Protein AF-0000000066921107 (afdb_homodimer)

Radius of gyration: 20.27 Å; Cα contacts (8 Å, |Δi|>4): 187; chains: 2; bounding box: 36×60×76 Å

Sequence (240 aa):
MQASPISTSIPLSFSKSLNEIKAEQAINLDILRVKLVGVSMKDIVPMLVSRRVLKSHEMNEVYSKENSNEQIETLINILKTKNHWMGPFIDSLIRNGQFALVREIIDESNVNRSTSESPKMQASPISTSIPLSFSKSLNEIKAEQAINLDILRVKLVGVSMKDIVPMLVSRRVLKSHEMNEVYSKENSNEQIETLINILKTKNHWMGPFIDSLIRNGQFALVREIIDESNVNRSTSESPK

Secondary structure (DSSP, 8-state):
-----------------HHHHHHHHHHHHHHHHHHTTTS-GGGTHHHHHHTTSS-HHHHHHHHT-SSHHHHHHHHHHHHTT-SS-HHHHHHHHHHTT-HHHHHHHHHHHHHHHHTTS---/-----------------HHHHHHHHHHHHHHHHHHTTTS-GGGTHHHHHHTTSS-HHHHHHHHT-SSHHHHHHHHHHHHTT-SS-HHHHHHHHHHTT-HHHHHHHHHHHHHHHHHHS---

Structure (mmCIF, N/CA/C/O backbone):
data_AF-0000000066921107-model_v1
#
loop_
_entity.id
_entity.type
_entity.pdbx_description
1 polymer 'CARD domain-containing protein'
#
loop_
_atom_site.group_PDB
_atom_site.id
_atom_site.type_symbol
_atom_site.label_atom_id
_atom_site.label_alt_id
_atom_site.label_comp_id
_atom_site.label_asym_id
_atom_site.label_entity_id
_atom_site.label_seq_id
_atom_site.pdbx_PDB_ins_code
_atom_site.Cartn_x
_atom_site.Cartn_y
_atom_site.Cartn_z
_atom_site.occupancy
_atom_site.B_iso_or_equiv
_atom_site.auth_seq_id
_atom_site.auth_comp_id
_atom_site.auth_asym_id
_atom_site.auth_atom_id
_atom_site.pdbx_PDB_model_num
ATOM 1 N N . MET A 1 1 ? -10.68 -33.031 -37.375 1 30.31 1 MET A N 1
ATOM 2 C CA . MET A 1 1 ? -11.367 -31.938 -36.75 1 30.31 1 MET A CA 1
ATOM 3 C C . MET A 1 1 ? -10.367 -30.953 -36.125 1 30.31 1 MET A C 1
ATOM 5 O O . MET A 1 1 ? -9.508 -31.375 -35.344 1 30.31 1 MET A O 1
ATOM 9 N N . GLN A 1 2 ? -10.125 -29.844 -36.75 1 35.19 2 GLN A N 1
ATOM 10 C CA . GLN A 1 2 ? -9.062 -28.875 -36.469 1 35.19 2 GLN A CA 1
ATOM 11 C C . GLN A 1 2 ? -9.266 -28.203 -35.125 1 35.19 2 GLN A C 1
ATOM 13 O O . GLN A 1 2 ? -10.32 -27.625 -34.875 1 35.19 2 GLN A O 1
ATOM 18 N N . ALA A 1 3 ? -8.68 -28.75 -34.094 1 42.75 3 ALA A N 1
ATOM 19 C CA . ALA A 1 3 ? -8.797 -28.234 -32.719 1 42.75 3 ALA A CA 1
ATOM 20 C C . ALA A 1 3 ? -8.492 -26.734 -32.688 1 42.75 3 ALA A C 1
ATOM 22 O O . ALA A 1 3 ? -7.438 -26.297 -33.156 1 42.75 3 ALA A O 1
ATOM 23 N N . SER A 1 4 ? -9.523 -25.906 -32.844 1 41.69 4 SER A N 1
ATOM 24 C CA . SER A 1 4 ? -9.352 -24.453 -32.812 1 41.69 4 SER A CA 1
ATOM 25 C C . SER A 1 4 ? -8.594 -24 -31.578 1 41.69 4 SER A C 1
ATOM 27 O O . SER A 1 4 ? -8.852 -24.484 -30.469 1 41.69 4 SER A O 1
ATOM 29 N N . PRO A 1 5 ? -7.414 -23.453 -31.781 1 37.25 5 PRO A N 1
ATOM 30 C CA . PRO A 1 5 ? -6.582 -22.969 -30.672 1 37.25 5 PRO A CA 1
ATOM 31 C C . PRO A 1 5 ? -7.324 -22 -29.75 1 37.25 5 PRO A C 1
ATOM 33 O O . PRO A 1 5 ? -8.055 -21.125 -30.219 1 37.25 5 PRO A O 1
ATOM 36 N N . ILE A 1 6 ? -8.016 -22.484 -28.797 1 39.28 6 ILE A N 1
ATOM 37 C CA . ILE A 1 6 ? -8.625 -21.609 -27.797 1 39.28 6 ILE A CA 1
ATOM 38 C C . ILE A 1 6 ? -7.641 -20.5 -27.406 1 39.28 6 ILE A C 1
ATOM 40 O O . ILE A 1 6 ? -6.594 -20.781 -26.812 1 39.28 6 ILE A O 1
ATOM 44 N N . SER A 1 7 ? -7.375 -19.516 -28.234 1 35.59 7 SER A N 1
ATOM 45 C CA . SER A 1 7 ? -6.641 -18.281 -27.969 1 35.59 7 SER A CA 1
ATOM 46 C C . SER A 1 7 ? -7.121 -17.625 -26.672 1 35.59 7 SER A C 1
ATOM 48 O O . SER A 1 7 ? -8.227 -17.094 -26.609 1 35.59 7 SER A O 1
ATOM 50 N N . THR A 1 8 ? -7.172 -18.312 -25.609 1 38.19 8 THR A N 1
ATOM 51 C CA . THR A 1 8 ? -7.527 -17.594 -24.391 1 38.19 8 THR A CA 1
ATOM 52 C C . THR A 1 8 ? -6.73 -16.312 -24.266 1 38.19 8 THR A C 1
ATOM 54 O O . THR A 1 8 ? -5.516 -16.328 -24.062 1 38.19 8 THR A O 1
ATOM 57 N N . SER A 1 9 ? -6.887 -15.344 -25.156 1 33.66 9 SER A N 1
ATOM 58 C CA . SER A 1 9 ? -6.375 -13.984 -25.047 1 33.66 9 SER A CA 1
ATOM 59 C C . SER A 1 9 ? -6.52 -13.453 -23.625 1 33.66 9 SER A C 1
ATOM 61 O O . SER A 1 9 ? -7.633 -13.242 -23.141 1 33.66 9 SER A O 1
ATOM 63 N N . ILE A 1 10 ? -5.957 -14.102 -22.734 1 38.06 10 ILE A N 1
ATOM 64 C CA . ILE A 1 10 ? -5.883 -13.438 -21.438 1 38.06 10 ILE A CA 1
ATOM 65 C C . ILE A 1 10 ? -5.68 -11.938 -21.641 1 38.06 10 ILE A C 1
ATOM 67 O O . ILE A 1 10 ? -4.719 -11.516 -22.281 1 38.06 10 ILE A O 1
ATOM 71 N N . PRO A 1 11 ? -6.699 -11.133 -21.734 1 37.62 11 PRO A N 1
ATOM 72 C CA . PRO A 1 11 ? -6.402 -9.711 -21.953 1 37.62 11 PRO A CA 1
ATOM 73 C C . PRO A 1 11 ? -5.117 -9.266 -21.25 1 37.62 11 PRO A C 1
ATOM 75 O O . PRO A 1 11 ? -4.844 -9.688 -20.125 1 37.62 11 PRO A O 1
ATOM 78 N N . LEU A 1 12 ? -4.012 -9.25 -21.797 1 39.94 12 LEU A N 1
ATOM 79 C CA . LEU A 1 12 ? -2.797 -8.539 -21.422 1 39.94 12 LEU A CA 1
ATOM 80 C C . LEU A 1 12 ? -3.109 -7.426 -20.422 1 39.94 12 LEU A C 1
ATOM 82 O O . LEU A 1 12 ? -4.066 -6.668 -20.609 1 39.94 12 LEU A O 1
ATOM 86 N N . SER A 1 13 ? -3.045 -7.578 -19 1 47.56 13 SER A N 1
ATOM 87 C CA . SER A 1 13 ? -3.041 -6.527 -17.984 1 47.56 13 SER A CA 1
ATOM 88 C C . SER A 1 13 ? -2.621 -5.188 -18.578 1 47.56 13 SER A C 1
ATOM 90 O O . SER A 1 13 ? -1.476 -5.023 -19 1 47.56 13 SER A O 1
ATOM 92 N N . PHE A 1 14 ? -3.322 -4.617 -19.5 1 52.81 14 PHE A N 1
ATOM 93 C CA . PHE A 1 14 ? -3.082 -3.371 -20.203 1 52.81 14 PHE A CA 1
ATOM 94 C C . PHE A 1 14 ? -2.449 -2.332 -19.281 1 52.81 14 PHE A C 1
ATOM 96 O O . PHE A 1 14 ? -2.943 -2.09 -18.188 1 52.81 14 PHE A O 1
ATOM 103 N N . SER A 1 15 ? -1.038 -2.221 -19.359 1 64.62 15 SER A N 1
ATOM 104 C CA . SER A 1 15 ? -0.253 -1.124 -18.797 1 64.62 15 SER A CA 1
ATOM 105 C C . SER A 1 15 ? -0.965 0.212 -18.969 1 64.62 15 SER A C 1
ATOM 107 O O . SER A 1 15 ? -1.34 0.577 -20.094 1 64.62 15 SER A O 1
ATOM 109 N N . LYS A 1 16 ? -1.654 0.625 -18.031 1 73.69 16 LYS A N 1
ATOM 110 C CA . LYS A 1 16 ? -2.293 1.938 -18.062 1 73.69 16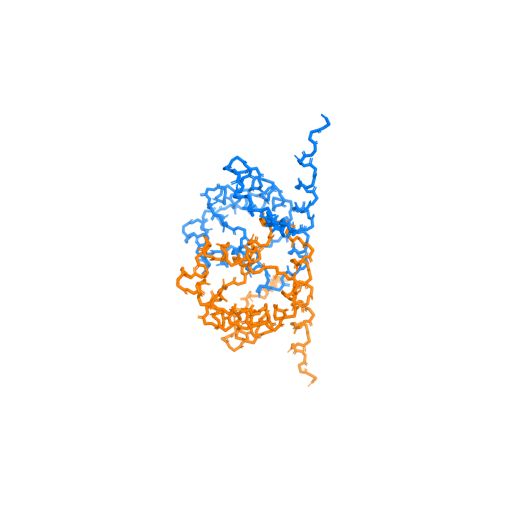 LYS A CA 1
ATOM 111 C C . LYS A 1 16 ? -1.409 2.963 -18.766 1 73.69 16 LYS A C 1
ATOM 113 O O . LYS A 1 16 ? -0.182 2.904 -18.672 1 73.69 16 LYS A O 1
ATOM 118 N N . SER A 1 17 ? -2.096 3.723 -19.562 1 85.19 17 SER A N 1
ATOM 119 C CA . SER A 1 17 ? -1.365 4.832 -20.172 1 85.19 17 SER A CA 1
ATOM 120 C C . SER A 1 17 ? -0.846 5.797 -19.125 1 85.19 17 SER A C 1
ATOM 122 O O . SER A 1 17 ? -1.32 5.797 -17.984 1 85.19 17 SER A O 1
ATOM 124 N N . LEU A 1 18 ? 0.158 6.582 -19.547 1 84.94 18 LEU A N 1
ATOM 125 C CA . LEU A 1 18 ? 0.702 7.59 -18.641 1 84.94 18 LEU A CA 1
ATOM 126 C C . LEU A 1 18 ? -0.385 8.555 -18.188 1 84.94 18 LEU A C 1
ATOM 128 O O . LEU A 1 18 ? -0.404 8.977 -17.031 1 84.94 18 LEU A O 1
ATOM 132 N N . ASN A 1 19 ? -1.251 8.883 -19.094 1 88.62 19 ASN A N 1
ATOM 133 C CA . ASN A 1 19 ? -2.338 9.797 -18.75 1 88.62 19 ASN A CA 1
ATOM 134 C C . ASN A 1 19 ? -3.275 9.188 -17.719 1 88.62 19 ASN A C 1
ATOM 136 O O . ASN A 1 19 ? -3.746 9.883 -16.812 1 88.62 19 ASN A O 1
ATOM 140 N N . GLU A 1 20 ? -3.559 7.922 -17.812 1 86.56 20 GLU A N 1
ATOM 141 C CA . GLU A 1 20 ? -4.41 7.234 -16.859 1 86.56 20 GLU A CA 1
ATOM 142 C C . GLU A 1 20 ? -3.75 7.176 -15.477 1 86.56 20 GLU A C 1
ATOM 144 O O . GLU A 1 20 ? -4.414 7.371 -14.453 1 86.56 20 GLU A O 1
ATOM 149 N N . ILE A 1 21 ? -2.438 7.004 -15.461 1 85.69 21 ILE A N 1
ATOM 150 C CA . ILE A 1 21 ? -1.696 6.922 -14.203 1 85.69 21 ILE A CA 1
ATOM 151 C C . ILE A 1 21 ? -1.716 8.273 -13.508 1 85.69 21 ILE A C 1
ATOM 153 O O . ILE A 1 21 ? -1.971 8.359 -12.305 1 85.69 21 ILE A O 1
ATOM 157 N N . LYS A 1 22 ? -1.571 9.297 -14.273 1 88.25 22 LYS A N 1
ATOM 158 C CA . LYS A 1 22 ? -1.579 10.656 -13.727 1 88.25 22 LYS A CA 1
ATOM 159 C C . LYS A 1 22 ? -2.961 11.023 -13.195 1 88.25 22 LYS A C 1
ATOM 161 O O . LYS A 1 22 ? -3.078 11.656 -12.141 1 88.25 22 LYS A O 1
ATOM 166 N N . ALA A 1 23 ? -3.967 10.617 -13.883 1 89.5 23 ALA A N 1
ATOM 167 C CA . ALA A 1 23 ? -5.332 10.883 -13.445 1 89.5 23 ALA A CA 1
ATOM 168 C C . ALA A 1 23 ? -5.648 10.148 -12.148 1 89.5 23 ALA A C 1
ATOM 170 O O . ALA A 1 23 ? -6.262 10.711 -11.234 1 89.5 23 ALA A O 1
ATOM 171 N N . GLU A 1 24 ? -5.227 8.953 -12.102 1 88.31 24 GLU A N 1
ATOM 172 C CA . GLU A 1 24 ? -5.43 8.164 -10.891 1 88.31 24 GLU A CA 1
ATOM 173 C C . GLU A 1 24 ? -4.684 8.781 -9.703 1 88.31 24 GLU A C 1
ATOM 175 O O . GLU A 1 24 ? -5.215 8.844 -8.594 1 88.31 24 GLU A O 1
ATOM 180 N N . GLN A 1 25 ? -3.5 9.156 -9.984 1 90.75 25 GLN A N 1
ATOM 181 C CA . GLN A 1 25 ? -2.715 9.797 -8.93 1 90.75 25 GLN A CA 1
ATOM 182 C C . GLN A 1 25 ? -3.396 11.062 -8.43 1 90.75 25 GLN A C 1
ATOM 184 O O . GLN A 1 25 ? -3.414 11.328 -7.227 1 90.75 25 GLN A O 1
ATOM 189 N N . ALA A 1 26 ? -3.918 11.812 -9.375 1 93.94 26 ALA A N 1
ATOM 190 C CA . ALA A 1 26 ? -4.609 13.047 -9.008 1 93.94 26 ALA A CA 1
ATOM 191 C C . ALA A 1 26 ? -5.84 12.75 -8.148 1 93.94 26 ALA A C 1
ATOM 193 O O . ALA A 1 26 ? -6.094 13.445 -7.164 1 93.94 26 ALA A O 1
ATOM 194 N N . ILE A 1 27 ? -6.535 11.789 -8.508 1 93.06 27 ILE A N 1
ATOM 195 C CA . ILE A 1 27 ? -7.723 11.391 -7.762 1 93.06 27 ILE A CA 1
ATOM 196 C C . ILE A 1 27 ? -7.324 10.969 -6.348 1 93.06 27 ILE A C 1
ATOM 198 O O . ILE A 1 27 ? -7.93 11.406 -5.367 1 93.06 27 ILE A O 1
ATOM 202 N N . ASN A 1 28 ? -6.301 10.172 -6.242 1 94.56 28 ASN A N 1
ATOM 203 C CA . ASN A 1 28 ? -5.867 9.688 -4.938 1 94.56 28 ASN A CA 1
ATOM 204 C C . ASN A 1 28 ? -5.367 10.82 -4.055 1 94.56 28 ASN A C 1
ATOM 206 O O . ASN A 1 28 ? -5.594 10.82 -2.842 1 94.56 28 ASN A O 1
ATOM 210 N N . LEU A 1 29 ? -4.758 11.797 -4.637 1 96.88 29 LEU A N 1
ATOM 211 C CA . LEU A 1 29 ? -4.297 12.945 -3.873 1 96.88 29 LEU A CA 1
ATOM 212 C C . LEU A 1 29 ? -5.473 13.781 -3.379 1 96.88 29 LEU A C 1
ATOM 214 O O . LEU A 1 29 ? -5.457 14.281 -2.252 1 96.88 29 LEU A O 1
ATOM 218 N N . ASP A 1 30 ? -6.469 13.891 -4.156 1 96.81 30 ASP A N 1
ATOM 219 C CA . ASP A 1 30 ? -7.668 14.609 -3.744 1 96.81 30 ASP A CA 1
ATOM 220 C C . ASP A 1 30 ? -8.383 13.883 -2.607 1 96.81 30 ASP A C 1
ATOM 222 O O . ASP A 1 30 ? -8.898 14.523 -1.686 1 96.81 30 ASP A O 1
ATOM 226 N N . ILE A 1 31 ? -8.375 12.641 -2.689 1 96.75 31 ILE A N 1
ATOM 227 C CA . ILE A 1 31 ? -8.945 11.844 -1.608 1 96.75 31 ILE A CA 1
ATOM 228 C C . ILE A 1 31 ? -8.172 12.094 -0.316 1 96.75 31 ILE A C 1
ATOM 230 O O . ILE A 1 31 ? -8.773 12.312 0.741 1 96.75 31 ILE A O 1
ATOM 234 N N . LEU A 1 32 ? -6.863 12.109 -0.402 1 96.94 32 LEU A N 1
ATOM 235 C CA . LEU A 1 32 ? -6.031 12.305 0.782 1 96.94 32 LEU A CA 1
ATOM 236 C C . LEU A 1 32 ? -6.277 13.672 1.4 1 96.94 32 LEU A C 1
ATOM 238 O O . LEU A 1 32 ? -6.289 13.82 2.625 1 96.94 32 LEU A O 1
ATOM 242 N N . ARG A 1 33 ? -6.477 14.648 0.536 1 96.81 33 ARG A N 1
ATOM 243 C CA . ARG A 1 33 ? -6.727 16 1.01 1 96.81 33 ARG A CA 1
ATOM 244 C C . ARG A 1 33 ? -7.902 16.031 1.981 1 96.81 33 ARG A C 1
ATOM 246 O O . ARG A 1 33 ? -7.871 16.766 2.979 1 96.81 33 ARG A O 1
ATOM 253 N N . VAL A 1 34 ? -8.836 15.242 1.784 1 96.81 34 VAL A N 1
ATOM 254 C CA . VAL A 1 34 ? -10.062 15.219 2.584 1 96.81 34 VAL A CA 1
ATOM 255 C C . VAL A 1 34 ? -9.898 14.242 3.744 1 96.81 34 VAL A C 1
ATOM 257 O O . VAL A 1 34 ? -10.234 14.562 4.887 1 96.81 34 VAL A O 1
ATOM 260 N N . LYS A 1 35 ? -9.312 13.094 3.49 1 96 35 LYS A N 1
ATOM 261 C CA . LYS A 1 35 ? -9.289 12.016 4.473 1 96 35 LYS A CA 1
ATOM 262 C C . LYS A 1 35 ? -8.25 12.273 5.559 1 96 35 LYS A C 1
ATOM 264 O O . LYS A 1 35 ? -8.344 11.727 6.656 1 96 35 LYS A O 1
ATOM 269 N N . LEU A 1 36 ? -7.312 13.156 5.242 1 96.12 36 LEU A N 1
ATOM 270 C CA . LEU A 1 36 ? -6.254 13.398 6.215 1 96.12 36 LEU A CA 1
ATOM 271 C C . LEU A 1 36 ? -6.656 14.508 7.188 1 96.12 36 LEU A C 1
ATOM 273 O O . LEU A 1 36 ? -5.957 14.758 8.172 1 96.12 36 LEU A O 1
ATOM 277 N N . VAL A 1 37 ? -7.777 15.055 6.883 1 96.12 37 VAL A N 1
ATOM 278 C CA . VAL A 1 37 ? -8.258 16.062 7.816 1 96.12 37 VAL A CA 1
ATOM 279 C C . VAL A 1 37 ? -8.516 15.43 9.18 1 96.12 37 VAL A C 1
ATOM 281 O O . VAL A 1 37 ? -9.195 14.406 9.281 1 96.12 37 VAL A O 1
ATOM 284 N N . GLY A 1 38 ? -7.957 15.945 10.242 1 91.88 38 GLY A N 1
ATOM 285 C CA . GLY A 1 38 ? -8.117 15.398 11.586 1 91.88 38 GLY A CA 1
ATOM 286 C C . GLY A 1 38 ? -7.059 14.375 11.938 1 91.88 38 GLY A C 1
ATOM 287 O O . GLY A 1 38 ? -6.969 13.938 13.094 1 91.88 38 GLY A O 1
ATOM 288 N N . VAL A 1 39 ? -6.25 13.992 10.969 1 91.56 39 VAL A N 1
ATOM 289 C CA . VAL A 1 39 ? -5.152 13.062 11.227 1 91.56 39 VAL A CA 1
ATOM 290 C C . VAL A 1 39 ? -3.875 13.844 11.531 1 91.56 39 VAL A C 1
ATOM 292 O O . VAL A 1 39 ? -3.523 14.773 10.797 1 91.56 39 VAL A O 1
ATOM 295 N N . SER A 1 40 ? -3.271 13.461 12.594 1 90.69 40 SER A N 1
ATOM 296 C CA . SER A 1 40 ? -2.041 14.164 12.953 1 90.69 40 SER A CA 1
ATOM 297 C C . SER A 1 40 ? -0.925 13.867 11.953 1 90.69 40 SER A C 1
ATOM 299 O O . SER A 1 40 ? -0.657 12.703 11.648 1 90.69 40 SER A O 1
ATOM 301 N N . MET A 1 41 ? -0.29 14.875 11.508 1 93.31 41 MET A N 1
ATOM 302 C CA . MET A 1 41 ? 0.842 14.727 10.602 1 93.31 41 MET A CA 1
ATOM 303 C C . MET A 1 41 ? 1.983 13.969 11.273 1 93.31 41 MET A C 1
ATOM 305 O O . MET A 1 41 ? 2.764 13.289 10.602 1 93.31 41 MET A O 1
ATOM 309 N N . LYS A 1 42 ? 1.99 14.023 12.508 1 91 42 LYS A N 1
ATOM 310 C CA . LYS A 1 42 ? 3.053 13.359 13.258 1 91 42 LYS A CA 1
ATOM 311 C C . LYS A 1 42 ? 2.893 11.844 13.219 1 91 42 LYS A C 1
ATOM 313 O O . LYS A 1 42 ? 3.855 11.102 13.438 1 91 42 LYS A O 1
ATOM 318 N N . ASP A 1 43 ? 1.727 11.477 12.922 1 87.81 43 ASP A N 1
ATOM 319 C CA . ASP A 1 43 ? 1.457 10.039 12.844 1 87.81 43 ASP A CA 1
ATOM 320 C C . ASP A 1 43 ? 1.723 9.516 11.438 1 87.81 43 ASP A C 1
ATOM 322 O O . ASP A 1 43 ? 1.815 8.305 11.227 1 87.81 43 ASP A O 1
ATOM 326 N N . ILE A 1 44 ? 1.916 10.375 10.492 1 91.19 44 ILE A N 1
ATOM 327 C CA . ILE A 1 44 ? 1.944 9.961 9.094 1 91.19 44 ILE A CA 1
ATOM 328 C C . ILE A 1 44 ? 3.322 10.242 8.5 1 91.19 44 ILE A C 1
ATOM 330 O O . ILE A 1 44 ? 3.977 9.336 7.98 1 91.19 44 ILE A O 1
ATOM 334 N N . VAL A 1 45 ? 3.814 11.406 8.703 1 95.12 45 VAL A N 1
ATOM 335 C CA . VAL A 1 45 ? 4.926 11.945 7.926 1 95.12 45 VAL A CA 1
ATOM 336 C C . VAL A 1 45 ? 6.207 11.18 8.25 1 95.12 45 VAL A C 1
ATOM 338 O O . VAL A 1 45 ? 6.938 10.766 7.352 1 95.12 45 VAL A O 1
ATOM 341 N N . PRO A 1 46 ? 6.461 10.883 9.547 1 93.44 46 PRO A N 1
ATOM 342 C CA . PRO A 1 46 ? 7.691 10.141 9.836 1 93.44 46 PRO A CA 1
ATOM 343 C C . PRO A 1 46 ? 7.719 8.758 9.188 1 93.44 46 PRO A C 1
ATOM 345 O O . PRO A 1 46 ? 8.781 8.281 8.789 1 93.44 46 PRO A O 1
ATOM 348 N N . MET A 1 47 ? 6.605 8.203 9.055 1 88.94 47 MET A N 1
ATOM 349 C CA . MET A 1 47 ? 6.531 6.879 8.445 1 88.94 47 MET A CA 1
ATOM 350 C C . MET A 1 47 ? 6.852 6.945 6.957 1 88.94 47 MET A C 1
ATOM 352 O O . MET A 1 47 ? 7.477 6.035 6.41 1 88.94 47 MET A O 1
ATOM 356 N N . LEU A 1 48 ? 6.484 8.039 6.328 1 92.94 48 LEU A N 1
ATOM 357 C CA . LEU A 1 48 ? 6.766 8.211 4.906 1 92.94 48 LEU A CA 1
ATOM 358 C C . LEU A 1 48 ? 8.258 8.43 4.672 1 92.94 48 LEU A C 1
ATOM 360 O O . LEU A 1 48 ? 8.789 8.031 3.635 1 92.94 48 LEU A O 1
ATOM 364 N N . VAL A 1 49 ? 8.82 9.023 5.672 1 94.19 49 VAL A N 1
ATOM 365 C CA . VAL A 1 49 ? 10.273 9.188 5.594 1 94.19 49 VAL A CA 1
ATOM 366 C C . VAL A 1 49 ? 10.953 7.832 5.746 1 94.19 49 VAL A C 1
ATOM 368 O O . VAL A 1 49 ? 11.859 7.5 4.98 1 94.19 49 VAL A O 1
ATOM 371 N N . SER A 1 50 ? 10.453 7.074 6.699 1 89.06 50 SER A N 1
ATOM 372 C CA . SER A 1 50 ? 11.031 5.762 6.957 1 89.06 50 SER A CA 1
ATOM 373 C C . SER A 1 50 ? 10.883 4.848 5.746 1 89.06 50 SER A C 1
ATOM 375 O O . SER A 1 50 ? 11.727 3.975 5.512 1 89.06 50 SER A O 1
ATOM 377 N N . ARG A 1 51 ? 9.891 5.152 4.941 1 85.38 51 ARG A N 1
ATOM 378 C CA . ARG A 1 51 ? 9.625 4.332 3.766 1 85.38 51 ARG A CA 1
ATOM 379 C C . ARG A 1 51 ? 10.18 4.988 2.504 1 85.38 51 ARG A C 1
ATOM 381 O O . ARG A 1 51 ? 9.867 4.566 1.39 1 85.38 51 ARG A O 1
ATOM 388 N N . ARG A 1 52 ? 10.828 6.012 2.695 1 87.94 52 ARG A N 1
ATOM 389 C CA . ARG A 1 52 ? 11.578 6.688 1.644 1 87.94 52 ARG A CA 1
ATOM 390 C C . ARG A 1 52 ? 10.641 7.34 0.633 1 87.94 52 ARG A C 1
ATOM 392 O O . ARG A 1 52 ? 11 7.516 -0.532 1 87.94 52 ARG A O 1
ATOM 399 N N . VAL A 1 53 ? 9.5 7.633 1.05 1 91.88 53 VAL A N 1
ATOM 400 C CA . VAL A 1 53 ? 8.578 8.414 0.236 1 91.88 53 VAL A CA 1
ATOM 401 C C . VAL A 1 53 ? 8.914 9.898 0.358 1 91.88 53 VAL A C 1
ATOM 403 O O . VAL A 1 53 ? 8.914 10.625 -0.639 1 91.88 53 VAL A O 1
ATOM 406 N N . LEU A 1 54 ? 9.164 10.258 1.586 1 96.38 54 LEU A N 1
ATOM 407 C CA . LEU A 1 54 ? 9.609 11.609 1.875 1 96.38 54 LEU A CA 1
ATOM 408 C C . LEU A 1 54 ? 11.07 11.617 2.328 1 96.38 54 LEU A C 1
ATOM 410 O O . LEU A 1 54 ? 11.539 10.656 2.932 1 96.38 54 LEU A O 1
ATOM 414 N N . LYS A 1 55 ? 11.68 12.617 1.959 1 97.19 55 LYS A N 1
ATOM 415 C CA . LYS A 1 55 ? 12.992 12.898 2.529 1 97.19 55 LYS A CA 1
ATOM 416 C C . LYS A 1 55 ? 12.875 13.703 3.82 1 97.19 55 LYS A C 1
ATOM 418 O O . LYS A 1 55 ? 11.828 14.297 4.094 1 97.19 55 LYS A O 1
ATOM 423 N N . SER A 1 56 ? 13.992 13.742 4.566 1 97.06 56 SER A N 1
ATOM 424 C CA . SER A 1 56 ? 13.992 14.438 5.852 1 97.06 56 SER A CA 1
ATOM 425 C C . SER A 1 56 ? 13.656 15.914 5.676 1 97.06 56 SER A C 1
ATOM 427 O O . SER A 1 56 ? 12.914 16.484 6.477 1 97.06 56 SER A O 1
ATOM 429 N N . HIS A 1 57 ? 14.227 16.484 4.598 1 97.81 57 HIS A N 1
ATOM 430 C CA . HIS A 1 57 ? 13.969 17.906 4.426 1 97.81 57 HIS A CA 1
ATOM 431 C C . HIS A 1 57 ? 12.531 18.156 3.992 1 97.81 57 HIS A C 1
ATOM 433 O O . HIS A 1 57 ? 11.961 19.203 4.293 1 97.81 57 HIS A O 1
ATOM 439 N N . GLU A 1 58 ? 11.867 17.219 3.314 1 98.38 58 GLU A N 1
ATOM 440 C CA . GLU A 1 58 ? 10.461 17.312 2.928 1 98.38 58 GLU A CA 1
ATOM 441 C C . GLU A 1 58 ? 9.547 17.203 4.145 1 98.38 58 GLU A C 1
ATOM 443 O O . GLU A 1 58 ? 8.523 17.875 4.223 1 98.38 58 GLU A O 1
ATOM 448 N N . MET A 1 59 ? 9.938 16.406 5.062 1 98.19 59 MET A N 1
ATOM 449 C CA . MET A 1 59 ? 9.242 16.344 6.344 1 98.19 59 MET A CA 1
ATOM 450 C C . MET A 1 59 ? 9.297 17.672 7.066 1 98.19 59 MET A C 1
ATOM 452 O O . MET A 1 59 ? 8.281 18.156 7.574 1 98.19 59 MET A O 1
ATOM 456 N N . ASN A 1 60 ? 10.422 18.297 7.086 1 98.25 60 ASN A N 1
ATOM 457 C CA . ASN A 1 60 ? 10.586 19.609 7.711 1 98.25 60 ASN A CA 1
ATOM 458 C C . ASN A 1 60 ? 9.703 20.672 7.043 1 98.25 60 ASN A C 1
ATOM 460 O O . ASN A 1 60 ? 9.172 21.547 7.711 1 98.25 60 ASN A O 1
ATOM 464 N N . GLU A 1 61 ? 9.617 20.594 5.758 1 98.38 61 GLU A N 1
ATOM 465 C CA . GLU A 1 61 ? 8.758 21.5 5.016 1 98.38 61 GLU A CA 1
ATOM 466 C C . GLU A 1 61 ? 7.305 21.375 5.465 1 98.38 61 GLU A C 1
ATOM 468 O O . GLU A 1 61 ? 6.621 22.391 5.664 1 98.38 61 GLU A O 1
ATOM 473 N N . VAL A 1 62 ? 6.824 20.188 5.652 1 98.56 62 VAL A N 1
ATOM 474 C CA . VAL A 1 62 ? 5.465 19.953 6.121 1 98.56 62 VAL A CA 1
ATOM 475 C C . VAL A 1 62 ? 5.285 20.531 7.52 1 98.56 62 VAL A C 1
ATOM 477 O O . VAL A 1 62 ? 4.316 21.25 7.781 1 98.56 62 VAL A O 1
ATOM 480 N N . TYR A 1 63 ? 6.281 20.297 8.375 1 97.62 63 TYR A N 1
ATOM 481 C CA . TYR A 1 63 ? 6.168 20.688 9.773 1 97.62 63 TYR A CA 1
ATOM 482 C C . TYR A 1 63 ? 6.352 22.188 9.945 1 97.62 63 TYR A C 1
ATOM 484 O O . TYR A 1 63 ? 6.031 22.734 11 1 97.62 63 TYR A O 1
ATOM 492 N N . SER A 1 64 ? 6.926 22.781 8.992 1 98.25 64 SER A N 1
ATOM 493 C CA . SER A 1 64 ? 7.141 24.219 9.078 1 98.25 64 SER A CA 1
ATOM 494 C C . SER A 1 64 ? 5.816 24.984 9.039 1 98.25 64 SER A C 1
ATOM 496 O O . SER A 1 64 ? 5.766 26.172 9.375 1 98.25 64 SER A O 1
ATOM 498 N N . LYS A 1 65 ? 4.758 24.328 8.602 1 97.62 65 LYS A N 1
ATOM 499 C CA . LYS A 1 65 ? 3.443 24.969 8.555 1 97.62 65 LYS A CA 1
ATOM 500 C C . LYS A 1 65 ? 2.771 24.953 9.922 1 97.62 65 LYS A C 1
ATOM 502 O O . LYS A 1 65 ? 2.914 23.984 10.672 1 97.62 65 LYS A O 1
ATOM 507 N N . GLU A 1 66 ? 2.055 25.969 10.227 1 94.12 66 GLU A N 1
ATOM 508 C CA . GLU A 1 66 ? 1.498 26.156 11.562 1 94.12 66 GLU A CA 1
ATOM 509 C C . GLU A 1 66 ? 0.156 25.438 11.703 1 94.12 66 GLU A C 1
ATOM 511 O O . GLU A 1 66 ? -0.183 24.953 12.789 1 94.12 66 GLU A O 1
ATOM 516 N N . ASN A 1 67 ? -0.561 25.375 10.703 1 95.12 67 ASN A N 1
ATOM 517 C CA . ASN A 1 67 ? -1.874 24.75 10.836 1 95.12 67 ASN A CA 1
ATOM 518 C C . ASN A 1 67 ? -1.951 23.438 10.07 1 95.12 67 ASN A C 1
ATOM 520 O O . ASN A 1 67 ? -1.247 23.25 9.07 1 95.12 67 ASN A O 1
ATOM 524 N N . SER A 1 68 ? -2.795 22.672 10.492 1 95.06 68 SER A N 1
ATOM 525 C CA . SER A 1 68 ? -2.922 21.297 10 1 95.06 68 SER A CA 1
ATOM 526 C C . SER A 1 68 ? -3.311 21.281 8.523 1 95.06 68 SER A C 1
ATOM 528 O O . SER A 1 68 ? -2.789 20.484 7.746 1 95.06 68 SER A O 1
ATOM 530 N N . ASN A 1 69 ? -4.18 22.219 8.125 1 96.62 69 ASN A N 1
ATOM 531 C CA . ASN A 1 69 ? -4.609 22.25 6.734 1 96.62 69 ASN A CA 1
ATOM 532 C C . ASN A 1 69 ? -3.457 22.594 5.797 1 96.62 69 ASN A C 1
ATOM 534 O O . ASN A 1 69 ? -3.346 22.031 4.707 1 96.62 69 ASN A O 1
ATOM 538 N N . GLU A 1 70 ? -2.666 23.484 6.254 1 97.94 70 GLU A N 1
ATOM 539 C CA . GLU A 1 70 ? -1.503 23.844 5.453 1 97.94 70 GLU A CA 1
ATOM 540 C C . GLU A 1 70 ? -0.497 22.703 5.387 1 97.94 70 GLU A C 1
ATOM 542 O O . GLU A 1 70 ? 0.164 22.516 4.363 1 97.94 70 GLU A O 1
ATOM 547 N N . GLN A 1 71 ? -0.389 21.969 6.488 1 98.5 71 GLN A N 1
ATOM 548 C CA . GLN A 1 71 ? 0.485 20.797 6.48 1 98.5 71 GLN A CA 1
ATOM 549 C C . GLN A 1 71 ? 0.003 19.766 5.473 1 98.5 71 GLN A C 1
ATOM 551 O O . GLN A 1 71 ? 0.802 19.203 4.711 1 98.5 71 GLN A O 1
ATOM 556 N N . ILE A 1 72 ? -1.284 19.594 5.43 1 98.06 72 ILE A N 1
ATOM 557 C CA . ILE A 1 72 ? -1.865 18.641 4.488 1 98.06 72 ILE A CA 1
ATOM 558 C C . ILE A 1 72 ? -1.605 19.109 3.057 1 98.06 72 ILE A C 1
ATOM 560 O O . ILE A 1 72 ? -1.152 18.328 2.217 1 98.06 72 ILE A O 1
ATOM 564 N N . GLU A 1 73 ? -1.777 20.375 2.803 1 98.38 73 GLU A N 1
ATOM 565 C CA . GLU A 1 73 ? -1.564 20.922 1.461 1 98.38 73 GLU A CA 1
ATOM 566 C C . GLU A 1 73 ? -0.102 20.797 1.044 1 98.38 73 GLU A C 1
ATOM 568 O O . GLU A 1 73 ? 0.196 20.469 -0.108 1 98.38 73 GLU A O 1
ATOM 573 N N . THR A 1 74 ? 0.716 21.016 1.975 1 98.56 74 THR A N 1
ATOM 574 C CA . THR A 1 74 ? 2.145 20.891 1.697 1 98.56 74 THR A CA 1
ATOM 575 C C . THR A 1 74 ? 2.52 19.453 1.405 1 98.56 74 THR A C 1
ATOM 577 O O . THR A 1 74 ? 3.242 19.172 0.446 1 98.56 74 THR A O 1
ATOM 580 N N . LEU A 1 75 ? 1.998 18.531 2.193 1 98.38 75 LEU A N 1
ATOM 581 C CA . LEU A 1 75 ? 2.242 17.125 1.969 1 98.38 75 LEU A CA 1
ATOM 582 C C . LEU A 1 75 ? 1.736 16.688 0.595 1 98.38 75 LEU A C 1
ATOM 584 O O . LEU A 1 75 ? 2.455 16.031 -0.158 1 98.38 75 LEU A O 1
ATOM 588 N N . ILE A 1 76 ? 0.563 17.141 0.237 1 98.44 76 ILE A N 1
ATOM 589 C CA . ILE A 1 76 ? -0.053 16.781 -1.037 1 98.44 76 ILE A CA 1
ATOM 590 C C . ILE A 1 76 ? 0.811 17.297 -2.188 1 98.44 76 ILE A C 1
ATOM 592 O O . ILE A 1 76 ? 1.043 16.578 -3.166 1 98.44 76 ILE A O 1
ATOM 596 N N . ASN A 1 77 ? 1.301 18.438 -1.986 1 98.44 77 ASN A N 1
ATOM 597 C CA . ASN A 1 77 ? 2.133 19.016 -3.031 1 98.44 77 ASN A CA 1
ATOM 598 C C . ASN A 1 77 ? 3.439 18.25 -3.207 1 98.44 77 ASN A C 1
ATOM 600 O O . ASN A 1 77 ? 3.92 18.078 -4.328 1 98.44 77 ASN A O 1
ATOM 604 N N . ILE A 1 78 ? 3.969 17.797 -2.18 1 98.38 78 ILE A N 1
ATOM 605 C CA . ILE A 1 78 ? 5.195 17.016 -2.264 1 98.38 78 ILE A CA 1
ATOM 606 C C . ILE A 1 78 ? 4.902 15.672 -2.928 1 98.38 78 ILE A C 1
ATOM 608 O O . ILE A 1 78 ? 5.613 15.266 -3.848 1 98.38 78 ILE A O 1
ATOM 612 N N . LEU A 1 79 ? 3.818 15.07 -2.568 1 97.19 79 LEU A N 1
ATOM 613 C CA . LEU A 1 79 ? 3.471 13.75 -3.088 1 97.19 79 LEU A CA 1
ATOM 614 C C . LEU A 1 79 ? 3.174 13.82 -4.582 1 97.19 79 LEU A C 1
ATOM 616 O O . LEU A 1 79 ? 3.443 12.867 -5.316 1 97.19 79 LEU A O 1
ATOM 620 N N . LYS A 1 80 ? 2.701 14.914 -5.004 1 96.06 80 LYS A N 1
ATOM 621 C CA . LYS A 1 80 ? 2.41 15.125 -6.418 1 96.06 80 LYS A CA 1
ATOM 622 C C . LYS A 1 80 ? 3.654 14.898 -7.273 1 96.06 80 LYS A C 1
ATOM 624 O O . LYS A 1 80 ? 3.551 14.531 -8.445 1 96.06 80 LYS A O 1
ATOM 629 N N . THR A 1 81 ? 4.777 15.07 -6.633 1 95.44 81 THR A N 1
ATOM 630 C CA . THR A 1 81 ? 6.02 14.969 -7.395 1 95.44 81 THR A CA 1
ATOM 631 C C . THR A 1 81 ? 6.609 13.57 -7.289 1 95.44 81 THR A C 1
ATOM 633 O O . THR A 1 81 ? 7.621 13.266 -7.922 1 95.44 81 THR A O 1
ATOM 636 N N . LYS A 1 82 ? 6.027 12.805 -6.543 1 91.69 82 LYS A N 1
ATOM 637 C CA . LYS A 1 82 ? 6.559 11.461 -6.32 1 91.69 82 LYS A CA 1
ATOM 638 C C . LYS A 1 82 ? 5.77 10.422 -7.113 1 91.69 82 LYS A C 1
ATOM 640 O O . LYS A 1 82 ? 4.562 10.57 -7.312 1 91.69 82 LYS A O 1
ATOM 645 N N . ASN A 1 83 ? 6.496 9.445 -7.52 1 84.38 83 ASN A N 1
ATOM 646 C CA . ASN A 1 83 ? 5.848 8.312 -8.18 1 84.38 83 ASN A CA 1
ATOM 647 C C . ASN A 1 83 ? 5.602 7.164 -7.207 1 84.38 83 ASN A C 1
ATOM 6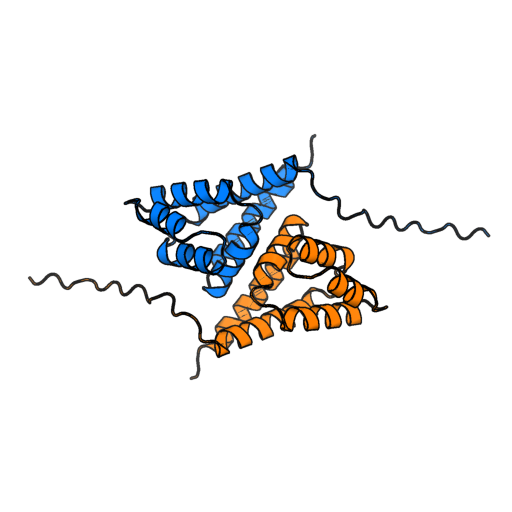49 O O . ASN A 1 83 ? 6.371 6.969 -6.262 1 84.38 83 ASN A O 1
ATOM 653 N N . HIS A 1 84 ? 4.531 6.461 -7.301 1 84.5 84 HIS A N 1
ATOM 654 C CA . HIS A 1 84 ? 4.207 5.223 -6.609 1 84.5 84 HIS A CA 1
ATOM 655 C C . HIS A 1 84 ? 4.184 5.422 -5.098 1 84.5 84 HIS A C 1
ATOM 657 O O . HIS A 1 84 ? 4.676 4.578 -4.344 1 84.5 84 HIS A O 1
ATOM 663 N N . TRP A 1 85 ? 3.789 6.621 -4.707 1 91 85 TRP A N 1
ATOM 664 C CA . TRP A 1 85 ? 3.781 6.941 -3.283 1 91 85 TRP A CA 1
ATOM 665 C C . TRP A 1 85 ? 2.662 6.195 -2.564 1 91 85 TRP A C 1
ATOM 667 O O . TRP A 1 85 ? 2.727 5.988 -1.35 1 91 85 TRP A O 1
ATOM 677 N N . MET A 1 86 ? 1.616 5.797 -3.23 1 91.81 86 MET A N 1
ATOM 678 C CA . MET A 1 86 ? 0.402 5.305 -2.584 1 91.81 86 MET A CA 1
ATOM 679 C C . MET A 1 86 ? 0.676 4.02 -1.814 1 91.81 86 MET A C 1
ATOM 681 O O . MET A 1 86 ? 0.191 3.844 -0.696 1 91.81 86 MET A O 1
ATOM 685 N N . GLY A 1 87 ? 1.452 3.146 -2.379 1 91.25 87 GLY A N 1
ATOM 686 C CA . GLY A 1 87 ? 1.776 1.885 -1.732 1 91.25 87 GLY A CA 1
ATOM 687 C C . GLY A 1 87 ? 2.4 2.061 -0.361 1 91.25 87 GLY A C 1
ATOM 688 O O . GLY A 1 87 ? 1.809 1.676 0.649 1 91.25 87 GLY A O 1
ATOM 689 N N . PRO A 1 88 ? 3.5 2.684 -0.394 1 90.69 88 PRO A N 1
ATOM 690 C CA . PRO A 1 88 ? 4.148 2.934 0.896 1 90.69 88 PRO A CA 1
ATOM 691 C C . PRO A 1 88 ? 3.271 3.746 1.848 1 90.69 88 PRO A C 1
ATOM 693 O O . PRO A 1 88 ? 3.334 3.555 3.064 1 90.69 88 PRO A O 1
ATOM 696 N N . PHE A 1 89 ? 2.492 4.629 1.329 1 94.06 89 PHE A N 1
ATOM 697 C CA . PHE A 1 89 ? 1.578 5.402 2.158 1 94.06 89 PHE A CA 1
ATOM 698 C C . PHE A 1 89 ? 0.573 4.492 2.854 1 94.06 89 PHE A C 1
ATOM 700 O O . PHE A 1 89 ? 0.425 4.543 4.078 1 94.06 89 PHE A O 1
ATOM 707 N N . ILE A 1 90 ? -0.016 3.637 2.131 1 92.06 90 ILE A N 1
ATOM 708 C CA . ILE A 1 90 ? -0.997 2.703 2.674 1 92.06 90 ILE A CA 1
ATOM 709 C C . ILE A 1 90 ? -0.32 1.763 3.668 1 92.06 90 ILE A C 1
ATOM 711 O O . ILE A 1 90 ? -0.859 1.492 4.742 1 92.06 90 ILE A O 1
ATOM 715 N N . ASP A 1 91 ? 0.847 1.332 3.318 1 88.69 91 ASP A N 1
ATOM 716 C CA . ASP A 1 91 ? 1.613 0.473 4.215 1 88.69 91 ASP A CA 1
ATOM 717 C C . ASP A 1 91 ? 1.849 1.156 5.562 1 88.69 91 ASP A C 1
ATOM 719 O O . ASP A 1 91 ? 1.769 0.515 6.613 1 88.69 91 ASP A O 1
ATOM 723 N N . SER A 1 92 ? 2.133 2.445 5.508 1 90 92 SER A N 1
ATOM 724 C CA . SER A 1 92 ? 2.381 3.213 6.723 1 90 92 SER A CA 1
ATOM 725 C C . SER A 1 92 ? 1.137 3.271 7.602 1 90 92 SER A C 1
ATOM 727 O O . SER A 1 92 ? 1.229 3.137 8.828 1 90 92 SER A O 1
ATOM 729 N N . LEU A 1 93 ? 0.034 3.422 6.988 1 90.12 93 LEU A N 1
ATOM 730 C CA . LEU A 1 93 ? -1.224 3.486 7.727 1 90.12 93 L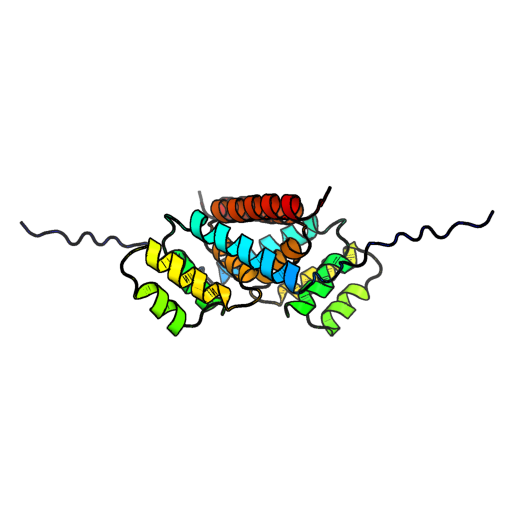EU A CA 1
ATOM 731 C C . LEU A 1 93 ? -1.555 2.137 8.352 1 90.12 93 LEU A C 1
ATOM 733 O O . LEU A 1 93 ? -1.979 2.074 9.508 1 90.12 93 LEU A O 1
ATOM 737 N N . ILE A 1 94 ? -1.346 1.107 7.668 1 87.19 94 ILE A N 1
ATOM 738 C CA . ILE A 1 94 ? -1.622 -0.238 8.156 1 87.19 94 ILE A CA 1
ATOM 739 C C . ILE A 1 94 ? -0.724 -0.544 9.359 1 87.19 94 ILE A C 1
ATOM 741 O O . ILE A 1 94 ? -1.195 -1.036 10.383 1 87.19 94 ILE A O 1
ATOM 745 N N . ARG A 1 95 ? 0.479 -0.199 9.258 1 81.94 95 ARG A N 1
ATOM 746 C CA . ARG A 1 95 ? 1.433 -0.47 10.328 1 81.94 95 ARG A CA 1
ATOM 747 C C . ARG A 1 95 ? 1.089 0.329 11.586 1 81.94 95 ARG A C 1
ATOM 749 O O . ARG A 1 95 ? 1.359 -0.115 12.703 1 81.94 95 ARG A O 1
ATOM 756 N N . ASN A 1 96 ? 0.5 1.43 11.281 1 83.75 96 ASN A N 1
ATOM 757 C CA . ASN A 1 96 ? 0.131 2.273 12.414 1 83.75 96 ASN A CA 1
ATOM 758 C C . ASN A 1 96 ? -1.27 1.946 12.922 1 83.75 96 ASN A C 1
ATOM 760 O O . ASN A 1 96 ? -1.806 2.656 13.781 1 83.75 96 ASN A O 1
ATOM 764 N N . GLY A 1 97 ? -1.824 0.961 12.336 1 84 97 GLY A N 1
ATOM 765 C CA . GLY A 1 97 ? -3.113 0.48 12.805 1 84 97 GLY A CA 1
ATOM 766 C C . GLY A 1 97 ? -4.277 1.317 12.32 1 84 97 GLY A C 1
ATOM 767 O O . GLY A 1 97 ? -5.395 1.195 12.828 1 84 97 GLY A O 1
ATOM 768 N N . GLN A 1 98 ? -4.105 2.145 11.422 1 89.69 98 GLN A N 1
ATOM 769 C CA . GLN A 1 98 ? -5.164 3.016 10.93 1 89.69 98 GLN A CA 1
ATOM 770 C C . GLN A 1 98 ? -5.953 2.344 9.812 1 89.69 98 GLN A C 1
ATOM 772 O O . GLN A 1 98 ? -6.133 2.92 8.734 1 89.69 98 GLN A O 1
ATOM 777 N N . PHE A 1 99 ? -6.551 1.274 10.094 1 90.38 99 PHE A N 1
ATOM 778 C CA . PHE A 1 99 ? -7.238 0.433 9.125 1 90.38 99 PHE A CA 1
ATOM 779 C C . PHE A 1 99 ? -8.5 1.116 8.617 1 90.38 99 PHE A C 1
ATOM 781 O O . PHE A 1 99 ? -8.852 0.996 7.438 1 90.38 99 PHE A O 1
ATOM 788 N N . ALA A 1 100 ? -9.148 1.79 9.492 1 92.19 100 ALA A N 1
ATOM 789 C CA . ALA A 1 100 ? -10.383 2.465 9.078 1 92.19 100 ALA A CA 1
ATOM 790 C C . ALA A 1 100 ? -10.102 3.516 8.008 1 92.19 100 ALA A C 1
ATOM 792 O O . ALA A 1 100 ? -10.852 3.639 7.039 1 92.19 100 ALA A O 1
ATOM 793 N N . LEU A 1 101 ? -9.055 4.242 8.227 1 93.69 101 LEU A N 1
ATOM 794 C CA . LEU A 1 101 ? -8.672 5.258 7.254 1 93.69 101 LEU A CA 1
ATOM 795 C C . LEU A 1 101 ? -8.297 4.621 5.922 1 93.69 101 LEU A C 1
ATOM 797 O O . LEU A 1 101 ? -8.695 5.113 4.859 1 93.69 101 LEU A O 1
ATOM 801 N N . VAL A 1 102 ? -7.598 3.514 5.957 1 94.25 102 VAL A N 1
ATOM 802 C CA . VAL A 1 102 ? -7.203 2.799 4.746 1 94.25 102 VAL A CA 1
ATOM 803 C C . VAL A 1 102 ? -8.445 2.361 3.977 1 94.25 102 VAL A C 1
ATOM 805 O O . VAL A 1 102 ? -8.523 2.545 2.76 1 94.25 102 VAL A O 1
ATOM 808 N N . ARG A 1 103 ? -9.383 1.868 4.641 1 93.69 103 ARG A N 1
ATOM 809 C CA . ARG A 1 103 ? -10.617 1.416 4.008 1 93.69 103 ARG A CA 1
ATOM 810 C C . ARG A 1 103 ? -11.328 2.568 3.303 1 93.69 103 ARG A C 1
ATOM 812 O O . ARG A 1 103 ? -11.789 2.422 2.172 1 93.69 103 ARG A O 1
ATOM 819 N N . GLU A 1 104 ? -11.328 3.609 3.965 1 94.44 104 GLU A N 1
ATOM 820 C CA . GLU A 1 104 ? -11.992 4.77 3.379 1 94.44 104 GLU A CA 1
ATOM 821 C C . GLU A 1 104 ? -11.289 5.227 2.105 1 94.44 104 GLU A C 1
ATOM 823 O O . GLU A 1 104 ? -11.945 5.551 1.111 1 94.44 104 GLU A O 1
ATOM 828 N N . ILE A 1 105 ? -10.023 5.254 2.127 1 94.62 105 ILE A N 1
ATOM 829 C CA . ILE A 1 105 ? -9.234 5.688 0.978 1 94.62 105 ILE A CA 1
ATOM 830 C C . ILE A 1 105 ? -9.477 4.738 -0.195 1 94.62 105 ILE A C 1
ATOM 832 O O . ILE A 1 105 ? -9.711 5.18 -1.321 1 94.62 105 ILE A O 1
ATOM 836 N N . ILE A 1 106 ? -9.508 3.48 0.092 1 92.94 106 ILE A N 1
ATOM 837 C CA . ILE A 1 106 ? -9.672 2.467 -0.943 1 92.94 106 ILE A CA 1
ATOM 838 C C . ILE A 1 106 ? -11.078 2.557 -1.529 1 92.94 106 ILE A C 1
ATOM 840 O O . ILE A 1 106 ? -11.258 2.5 -2.748 1 92.94 106 ILE A O 1
ATOM 844 N N . ASP A 1 107 ? -12.07 2.73 -0.685 1 93.12 107 ASP A N 1
ATOM 845 C CA . ASP A 1 107 ? -13.453 2.824 -1.144 1 93.12 107 ASP A CA 1
ATOM 846 C C . ASP A 1 107 ? -13.656 4.055 -2.025 1 93.12 107 ASP A C 1
ATOM 848 O O . ASP A 1 107 ? -14.289 3.971 -3.078 1 93.12 107 ASP A O 1
ATOM 852 N N . GLU A 1 108 ? -13.109 5.125 -1.573 1 93.5 108 GLU A N 1
ATOM 853 C CA . GLU A 1 108 ? -13.25 6.355 -2.344 1 93.5 108 GLU A CA 1
ATOM 854 C C . GLU A 1 108 ? -12.523 6.262 -3.68 1 93.5 108 GLU A C 1
ATOM 856 O O . GLU A 1 108 ? -12.992 6.781 -4.691 1 93.5 108 GLU A O 1
ATOM 861 N N . SER A 1 109 ? -11.32 5.629 -3.688 1 91.56 109 SER A N 1
ATOM 862 C CA . SER A 1 109 ? -10.57 5.438 -4.922 1 91.56 109 SER A CA 1
ATOM 863 C C . SER A 1 109 ? -11.344 4.586 -5.918 1 91.56 109 SER A C 1
ATOM 865 O O . SER A 1 109 ? -11.297 4.832 -7.125 1 91.56 109 SER A O 1
ATOM 867 N N . ASN A 1 110 ? -11.992 3.533 -5.355 1 89.56 110 ASN A N 1
ATOM 868 C CA . ASN A 1 110 ? -12.781 2.641 -6.195 1 89.56 110 ASN A CA 1
ATOM 869 C C . ASN A 1 110 ? -13.945 3.373 -6.848 1 89.56 110 ASN A C 1
ATOM 871 O O . ASN A 1 110 ? -14.242 3.162 -8.023 1 89.56 110 ASN A O 1
ATOM 875 N N . VAL A 1 111 ? -14.625 4.199 -6.164 1 88.94 111 VAL A N 1
ATOM 876 C CA . VAL A 1 111 ? -15.781 4.949 -6.652 1 88.94 111 VAL A CA 1
ATOM 877 C C . VAL A 1 111 ? -15.344 5.91 -7.758 1 88.94 111 VAL A C 1
ATOM 879 O O . VAL A 1 111 ? -16.031 6.047 -8.773 1 88.94 111 VAL A O 1
ATOM 882 N N . ASN A 1 112 ? -14.203 6.523 -7.645 1 84.88 112 ASN A N 1
ATOM 883 C CA . ASN A 1 112 ? -13.742 7.531 -8.586 1 84.88 112 ASN A CA 1
ATOM 884 C C . ASN A 1 112 ? -13.188 6.891 -9.859 1 84.88 112 ASN A C 1
ATOM 886 O O . ASN A 1 112 ? -13.125 7.539 -10.906 1 84.88 112 ASN A O 1
ATOM 890 N N . ARG A 1 113 ? -12.742 5.695 -9.93 1 77.56 113 ARG A N 1
ATOM 891 C CA . ARG A 1 113 ? -12.273 5.008 -11.133 1 77.56 113 ARG A CA 1
ATOM 892 C C . ARG A 1 113 ? -13.438 4.449 -11.938 1 77.56 113 ARG A C 1
ATOM 894 O O . ARG A 1 113 ? -13.367 4.355 -13.164 1 77.56 113 ARG A O 1
ATOM 901 N N . SER A 1 114 ? -14.406 3.865 -11.32 1 68.88 114 SER A N 1
ATOM 902 C CA . SER A 1 114 ? -15.594 3.395 -12.031 1 68.88 114 SER A CA 1
ATOM 903 C C . SER A 1 114 ? -16.297 4.543 -12.742 1 68.88 114 SER A C 1
ATOM 905 O O . SER A 1 114 ? -16.891 4.348 -13.812 1 68.88 114 SER A O 1
ATOM 907 N N . THR A 1 115 ? -16.344 5.668 -12.281 1 60.47 115 THR A N 1
ATOM 908 C CA . THR A 1 115 ? -17 6.805 -12.914 1 60.47 115 THR A CA 1
ATOM 909 C C . THR A 1 115 ? -16.172 7.336 -14.078 1 60.47 115 THR A C 1
ATOM 911 O O . THR A 1 115 ? -16.703 8 -14.969 1 60.47 115 THR A O 1
ATOM 914 N N . SER A 1 116 ? -14.922 7.176 -14.273 1 52.91 116 SER A N 1
ATOM 915 C CA . SER A 1 116 ? -14.133 7.691 -15.383 1 52.91 116 SER A CA 1
ATOM 916 C C . SER A 1 116 ? -14.211 6.77 -16.594 1 52.91 116 SER A C 1
ATOM 918 O O . SER A 1 116 ? -13.703 7.094 -17.672 1 52.91 116 SER A O 1
ATOM 920 N N . GLU A 1 117 ? -14.391 5.465 -16.766 1 49.12 117 GLU A N 1
ATOM 921 C CA . GLU A 1 117 ? -14.469 4.617 -17.953 1 49.12 117 GLU A CA 1
ATOM 922 C C . GLU A 1 117 ? -15.602 5.059 -18.875 1 49.12 117 GLU A C 1
ATOM 924 O O . GLU A 1 117 ? -15.477 5 -20.094 1 49.12 117 GLU A O 1
ATOM 929 N N . SER A 1 118 ? -16.906 4.828 -18.766 1 39.62 118 SER A N 1
ATOM 930 C CA . SER A 1 118 ? -17.891 4.773 -19.828 1 39.62 118 SER A CA 1
ATOM 931 C C . SER A 1 118 ? -18.141 6.156 -20.422 1 39.62 118 SER A C 1
ATOM 933 O O . SER A 1 118 ? -18.609 7.062 -19.734 1 39.62 118 SER A O 1
ATOM 935 N N . PRO A 1 119 ? -17.344 6.566 -21.484 1 36.19 119 PRO A N 1
ATOM 936 C CA . PRO A 1 119 ? -18.047 7.578 -22.281 1 36.19 119 PRO A CA 1
ATOM 937 C C . PRO A 1 119 ? -19.453 7.125 -22.703 1 36.19 119 PRO A C 1
ATOM 939 O O . PRO A 1 119 ? -19.625 5.973 -23.109 1 36.19 119 PRO A O 1
ATOM 942 N N . LYS A 1 120 ? -20.578 7.762 -22.375 1 22.94 120 LYS A N 1
ATOM 943 C CA . LYS A 1 120 ? -21.781 7.539 -23.156 1 22.94 120 LYS A CA 1
ATOM 944 C C . LYS A 1 120 ? -21.516 7.754 -24.656 1 22.94 120 LYS A C 1
ATOM 946 O O . LYS A 1 120 ? -20.812 8.695 -25.031 1 22.94 120 LYS A O 1
ATOM 951 N N . MET B 1 1 ? -4.93 29.562 40.188 1 29.66 1 MET B N 1
ATOM 952 C CA . MET B 1 1 ? -5.406 28.25 39.75 1 29.66 1 MET B CA 1
ATOM 953 C C . MET B 1 1 ? -4.469 27.656 38.688 1 29.66 1 MET B C 1
ATOM 955 O O . MET B 1 1 ? -4.168 28.297 37.688 1 29.66 1 MET B O 1
ATOM 959 N N . GLN B 1 2 ? -3.602 26.75 39.094 1 34.53 2 GLN B N 1
ATOM 960 C CA . GLN B 1 2 ? -2.479 26.188 38.344 1 34.53 2 GLN B CA 1
ATOM 961 C C . GLN B 1 2 ? -2.963 25.391 37.156 1 34.53 2 GLN B C 1
ATOM 963 O O . GLN B 1 2 ? -3.773 24.469 37.281 1 34.53 2 GLN B O 1
ATOM 968 N N . ALA B 1 3 ? -3.113 26.047 36.031 1 43.47 3 ALA B N 1
ATOM 969 C CA . ALA B 1 3 ? -3.574 25.422 34.781 1 43.47 3 ALA B CA 1
ATOM 970 C C . ALA B 1 3 ? -2.793 24.141 34.5 1 43.47 3 ALA B C 1
ATOM 972 O O . ALA B 1 3 ? -1.56 24.156 34.469 1 43.47 3 ALA B O 1
ATOM 973 N N . SER B 1 4 ? -3.309 23 34.938 1 41.09 4 SER B N 1
ATOM 974 C CA . SER B 1 4 ? -2.656 21.703 34.75 1 41.09 4 SER B CA 1
ATOM 975 C C . SER B 1 4 ? -2.352 21.469 33.281 1 41.09 4 SER B C 1
ATOM 977 O O . SER B 1 4 ? -3.18 21.75 32.406 1 41.09 4 SER B O 1
ATOM 979 N N . PRO B 1 5 ? -1.097 21.391 32.906 1 37.16 5 PRO B N 1
ATOM 980 C CA . PRO B 1 5 ? -0.668 21.156 31.531 1 37.16 5 PRO B CA 1
ATOM 981 C C . PRO B 1 5 ? -1.316 19.922 30.906 1 37.16 5 PRO B C 1
ATOM 983 O O . PRO B 1 5 ? -1.452 18.891 31.578 1 37.16 5 PRO B O 1
ATOM 986 N N . ILE B 1 6 ? -2.445 20.047 30.312 1 38.88 6 ILE B N 1
ATOM 987 C CA . ILE B 1 6 ? -3.037 18.938 29.578 1 38.88 6 ILE B CA 1
ATOM 988 C C . ILE B 1 6 ? -1.957 18.219 28.766 1 38.88 6 ILE B C 1
ATOM 990 O O . ILE B 1 6 ? -1.367 18.812 27.859 1 38.88 6 ILE B O 1
ATOM 994 N N . SER B 1 7 ? -1.063 17.438 29.359 1 35.41 7 SER B N 1
ATOM 995 C CA . SER B 1 7 ? -0.093 16.531 28.75 1 35.41 7 SER B CA 1
ATOM 996 C C . SER B 1 7 ? -0.743 15.656 27.688 1 35.41 7 SER B C 1
ATOM 998 O O . SER B 1 7 ? -1.533 14.766 28 1 35.41 7 SER B O 1
ATOM 1000 N N . THR B 1 8 ? -1.439 16.188 26.781 1 38.25 8 THR B N 1
ATOM 1001 C CA . THR B 1 8 ? -1.943 15.312 25.734 1 38.25 8 THR B CA 1
ATOM 1002 C C . THR B 1 8 ? -0.834 14.406 25.203 1 38.25 8 THR B C 1
ATOM 1004 O O . THR B 1 8 ? 0.067 14.859 24.5 1 38.25 8 THR B O 1
ATOM 1007 N N . SER B 1 9 ? -0.23 13.578 26.031 1 33.62 9 SER B N 1
ATOM 1008 C CA . SER B 1 9 ? 0.69 12.516 25.641 1 33.62 9 SER B CA 1
ATOM 1009 C C . SER B 1 9 ? 0.205 11.805 24.375 1 33.62 9 SER B C 1
ATOM 1011 O O . SER B 1 9 ? -0.824 11.125 24.406 1 33.62 9 SER B O 1
ATOM 1013 N N . ILE B 1 10 ? 0.051 12.5 23.375 1 37.88 10 ILE B N 1
ATOM 1014 C CA . ILE B 1 10 ? -0.128 11.734 22.141 1 37.88 10 ILE B CA 1
ATOM 1015 C C . ILE B 1 10 ? 0.734 10.477 22.188 1 37.88 10 ILE B C 1
ATOM 1017 O O . ILE B 1 10 ? 1.95 10.555 22.391 1 37.88 10 ILE B O 1
ATOM 1021 N N . PRO B 1 11 ? 0.245 9.344 22.672 1 37.59 11 PRO B N 1
ATOM 1022 C CA . PRO B 1 11 ? 1.157 8.195 22.719 1 37.59 11 PRO B CA 1
ATOM 1023 C C . PRO B 1 11 ? 2.137 8.188 21.547 1 37.59 11 PRO B C 1
ATOM 1025 O O . PRO B 1 11 ? 1.772 8.555 20.422 1 37.59 11 PRO B O 1
ATOM 1028 N N . LEU B 1 12 ? 3.285 8.641 21.641 1 39.97 12 LEU B N 1
ATOM 1029 C CA . LEU B 1 12 ? 4.422 8.375 20.766 1 39.97 12 LEU B CA 1
ATOM 1030 C C . LEU B 1 12 ? 4.172 7.141 19.906 1 39.97 12 LEU B C 1
ATOM 1032 O O . LEU B 1 12 ? 3.689 6.121 20.406 1 39.97 12 LEU B O 1
ATOM 1036 N N . SER B 1 13 ? 3.666 7.191 18.562 1 47.59 13 SER B N 1
ATOM 1037 C CA . SER B 1 13 ? 3.639 6.109 17.578 1 47.59 13 SER B CA 1
ATOM 1038 C C . SER B 1 13 ? 4.684 5.047 17.906 1 47.59 13 SER B C 1
ATOM 1040 O O . SER B 1 13 ? 5.887 5.297 17.797 1 47.59 13 SER B O 1
ATOM 1042 N N . PHE B 1 14 ? 4.668 4.402 19.016 1 53.06 14 PHE B N 1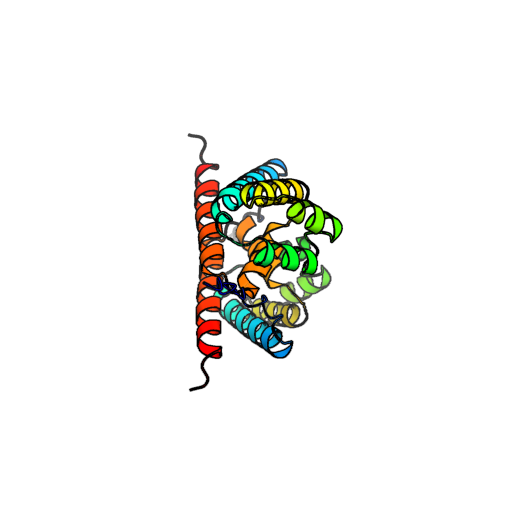
ATOM 1043 C CA . PHE B 1 14 ? 5.574 3.357 19.484 1 53.06 14 PHE B CA 1
ATOM 1044 C C . PHE B 1 14 ? 6.004 2.463 18.328 1 53.06 14 PHE B C 1
ATOM 1046 O O . PHE B 1 14 ? 5.172 2.014 17.547 1 53.06 14 PHE B O 1
ATOM 1053 N N . SER B 1 15 ? 7.293 2.748 17.75 1 64.5 15 SER B N 1
ATOM 1054 C CA . SER B 1 15 ? 8.031 1.872 16.844 1 64.5 15 SER B CA 1
ATOM 1055 C C . SER B 1 15 ? 7.859 0.407 17.234 1 64.5 15 SER B C 1
ATOM 1057 O O . SER B 1 15 ? 8.133 0.021 18.375 1 64.5 15 SER B O 1
ATOM 1059 N N . LYS B 1 16 ? 6.941 -0.239 16.703 1 74.44 16 LYS B N 1
ATOM 1060 C CA . LYS B 1 16 ? 6.758 -1.671 16.922 1 74.44 16 LYS B CA 1
ATOM 1061 C C . LYS B 1 16 ? 8.102 -2.381 17.062 1 74.44 16 LYS B C 1
ATOM 1063 O O . LYS B 1 16 ? 9.078 -2.002 16.422 1 74.44 16 LYS B O 1
ATOM 1068 N N . SER B 1 17 ? 8.094 -3.279 18.016 1 85.56 17 SER B N 1
ATOM 1069 C CA . SER B 1 17 ? 9.289 -4.109 18.141 1 85.56 17 SER B CA 1
ATOM 1070 C C . SER B 1 17 ? 9.5 -4.953 16.875 1 85.56 17 SER B C 1
ATOM 1072 O O . SER B 1 17 ? 8.578 -5.141 16.094 1 85.56 17 SER B O 1
ATOM 1074 N N . LEU B 1 18 ? 10.75 -5.414 16.766 1 85.44 18 LEU B N 1
ATOM 1075 C CA . LEU B 1 18 ? 11.07 -6.277 15.625 1 85.44 18 LEU B CA 1
ATOM 1076 C C . LEU B 1 18 ? 10.195 -7.527 15.641 1 85.44 18 LEU B C 1
ATOM 1078 O O . LEU B 1 18 ? 9.758 -7.996 14.586 1 85.44 18 LEU B O 1
ATOM 1082 N N . ASN B 1 19 ? 9.953 -8.031 16.797 1 89.06 19 ASN B N 1
ATOM 1083 C CA . ASN B 1 19 ? 9.125 -9.219 16.922 1 89.06 19 ASN B CA 1
ATOM 1084 C C . ASN B 1 19 ? 7.688 -8.953 16.469 1 89.06 19 ASN B C 1
ATOM 1086 O O . ASN B 1 19 ? 7.066 -9.797 15.828 1 89.06 19 ASN B O 1
ATOM 1090 N N . GLU B 1 20 ? 7.156 -7.812 16.797 1 86.81 20 GLU B N 1
ATOM 1091 C CA . GLU B 1 20 ? 5.805 -7.438 16.375 1 86.81 20 GLU B CA 1
ATOM 1092 C C . GLU B 1 20 ? 5.719 -7.273 14.867 1 86.81 20 GLU B C 1
ATOM 1094 O O . GLU B 1 20 ? 4.738 -7.699 14.25 1 86.81 20 GLU B O 1
ATOM 1099 N N . ILE B 1 21 ? 6.793 -6.742 14.281 1 86.12 21 ILE B N 1
ATOM 1100 C CA . ILE B 1 21 ? 6.82 -6.527 12.836 1 86.12 21 ILE B CA 1
ATOM 1101 C C . ILE B 1 21 ? 6.848 -7.871 12.109 1 86.12 21 ILE B C 1
ATOM 1103 O O . ILE B 1 21 ? 6.098 -8.078 11.156 1 86.12 21 ILE B O 1
ATOM 1107 N N . LYS B 1 22 ? 7.586 -8.766 12.641 1 88.62 22 LYS B N 1
ATOM 1108 C CA . LYS B 1 22 ? 7.688 -10.094 12.047 1 88.62 22 LYS B CA 1
ATOM 1109 C C . LYS B 1 22 ? 6.371 -10.859 12.172 1 88.62 22 LYS B C 1
ATOM 1111 O O . LYS B 1 22 ? 5.961 -11.562 11.242 1 88.62 22 LYS B O 1
ATOM 1116 N N . ALA B 1 23 ? 5.734 -10.719 13.273 1 89.62 23 ALA B N 1
ATOM 1117 C CA . ALA B 1 23 ? 4.445 -11.375 13.484 1 89.62 23 ALA B CA 1
ATOM 1118 C C . ALA B 1 23 ? 3.387 -10.82 12.539 1 89.62 23 ALA B C 1
ATOM 1120 O O . ALA B 1 23 ? 2.6 -11.586 11.961 1 89.62 23 ALA B O 1
ATOM 1121 N N . GLU B 1 24 ? 3.391 -9.555 12.406 1 88.5 24 GLU B N 1
ATOM 1122 C CA . GLU B 1 24 ? 2.451 -8.93 11.484 1 88.5 24 GLU B CA 1
ATOM 1123 C C . GLU B 1 24 ? 2.705 -9.375 10.047 1 88.5 24 GLU B C 1
ATOM 1125 O O . GLU B 1 24 ? 1.762 -9.648 9.305 1 88.5 24 GLU B O 1
ATOM 1130 N N . GLN B 1 25 ? 3.938 -9.398 9.719 1 91.12 25 GLN B N 1
ATOM 1131 C CA . GLN B 1 25 ? 4.293 -9.852 8.375 1 91.12 25 GLN B CA 1
ATOM 1132 C C . GLN B 1 25 ? 3.832 -11.289 8.141 1 91.12 25 GLN B C 1
ATOM 1134 O O . GLN B 1 25 ? 3.332 -11.617 7.062 1 91.12 25 GLN B O 1
ATOM 1139 N N . ALA B 1 26 ? 4.02 -12.094 9.164 1 94.19 26 ALA B N 1
ATOM 1140 C CA . ALA B 1 26 ? 3.605 -13.492 9.047 1 94.19 26 ALA B CA 1
ATOM 1141 C C . ALA B 1 26 ? 2.092 -13.602 8.875 1 94.19 26 ALA B C 1
ATOM 1143 O O . ALA B 1 26 ? 1.612 -14.391 8.055 1 94.19 26 ALA B O 1
ATOM 1144 N N . ILE B 1 27 ? 1.409 -12.859 9.578 1 93.12 27 ILE B N 1
ATOM 1145 C CA . ILE B 1 27 ? -0.047 -12.844 9.492 1 93.12 27 ILE B CA 1
ATOM 1146 C C . ILE B 1 27 ? -0.471 -12.414 8.086 1 93.12 27 ILE B C 1
ATOM 1148 O O . ILE B 1 27 ? -1.315 -13.055 7.461 1 93.12 27 ILE B O 1
ATOM 1152 N N . ASN B 1 28 ? 0.126 -11.367 7.605 1 94.62 28 ASN B N 1
ATOM 1153 C CA . ASN B 1 28 ? -0.238 -10.852 6.289 1 94.62 28 ASN B CA 1
ATOM 1154 C C . ASN B 1 28 ? 0.085 -11.859 5.188 1 94.62 28 ASN B C 1
ATOM 1156 O O . ASN B 1 28 ? -0.665 -11.984 4.215 1 94.62 28 ASN B O 1
ATOM 1160 N N . LEU B 1 29 ? 1.134 -12.578 5.34 1 96.94 29 LEU B N 1
ATOM 1161 C CA . LEU B 1 29 ? 1.488 -13.602 4.363 1 96.94 29 LEU B CA 1
ATOM 1162 C C . LEU B 1 29 ? 0.488 -14.758 4.395 1 96.94 29 LEU B C 1
ATOM 1164 O O . LEU B 1 29 ? 0.122 -15.297 3.348 1 96.94 29 LEU B O 1
ATOM 1168 N N . ASP B 1 30 ? 0.035 -15.094 5.539 1 96.94 30 ASP B N 1
ATOM 1169 C CA . ASP B 1 30 ? -0.977 -16.141 5.66 1 96.94 30 ASP B CA 1
ATOM 1170 C C . ASP B 1 30 ? -2.299 -15.695 5.035 1 96.94 30 ASP B C 1
ATOM 1172 O O . ASP B 1 30 ? -2.99 -16.5 4.402 1 96.94 30 ASP B O 1
ATOM 1176 N N . ILE B 1 31 ? -2.592 -14.492 5.211 1 96.81 31 ILE B N 1
ATOM 1177 C CA . ILE B 1 31 ? -3.787 -13.945 4.574 1 96.81 31 ILE B CA 1
ATOM 1178 C C . ILE B 1 31 ? -3.658 -14.047 3.059 1 96.81 31 ILE B C 1
ATOM 1180 O O . ILE B 1 31 ? -4.594 -14.484 2.377 1 96.81 31 ILE B O 1
ATOM 1184 N N . LEU B 1 32 ? -2.508 -13.695 2.537 1 97.06 32 LEU B N 1
ATOM 1185 C CA . LEU B 1 32 ? -2.297 -13.727 1.094 1 97.06 32 LEU B CA 1
ATOM 1186 C C . LEU B 1 32 ? -2.418 -15.141 0.551 1 97.06 32 LEU B C 1
ATOM 1188 O O . LEU B 1 32 ? -2.949 -15.352 -0.542 1 97.06 32 LEU B O 1
ATOM 1192 N N . ARG B 1 33 ? -1.925 -16.094 1.317 1 97 33 ARG B N 1
ATOM 1193 C CA . ARG B 1 33 ? -1.99 -17.484 0.905 1 97 33 ARG B CA 1
ATOM 1194 C C . ARG B 1 33 ? -3.422 -17.891 0.577 1 97 33 ARG B C 1
ATOM 1196 O O . ARG B 1 33 ? -3.658 -18.641 -0.377 1 97 33 ARG B O 1
ATOM 1203 N N . VAL B 1 34 ? -4.332 -17.391 1.259 1 97 34 VAL B N 1
ATOM 1204 C CA . VAL B 1 34 ? -5.738 -17.734 1.108 1 97 34 VAL B CA 1
ATOM 1205 C C . VAL B 1 34 ? -6.395 -16.828 0.076 1 97 34 VAL B C 1
ATOM 1207 O O . VAL B 1 34 ? -7.113 -17.297 -0.81 1 97 34 VAL B O 1
ATOM 1210 N N . LYS B 1 35 ? -6.09 -15.555 0.125 1 96.25 35 LYS B N 1
ATOM 1211 C CA . LYS B 1 35 ? -6.816 -14.57 -0.674 1 96.25 35 LYS B CA 1
ATOM 1212 C C . LYS B 1 35 ? -6.363 -14.609 -2.131 1 96.25 35 LYS B C 1
ATOM 1214 O O . LYS B 1 35 ? -7.094 -14.172 -3.023 1 96.25 35 LYS B O 1
ATOM 1219 N N . LEU B 1 36 ? -5.195 -15.18 -2.352 1 96.25 36 LEU B N 1
ATOM 1220 C CA . LEU B 1 36 ? -4.676 -15.188 -3.717 1 96.25 36 LEU B CA 1
ATOM 1221 C C . LEU B 1 36 ? -5.164 -16.422 -4.477 1 96.25 36 LEU B C 1
ATOM 1223 O O . LEU B 1 36 ? -4.957 -16.531 -5.688 1 96.25 36 LEU B O 1
ATOM 1227 N N . VAL B 1 37 ? -5.828 -17.234 -3.742 1 96.31 37 VAL B N 1
ATOM 1228 C CA . VAL B 1 37 ? -6.391 -18.391 -4.426 1 96.31 37 VAL B CA 1
ATOM 1229 C C . VAL B 1 37 ? -7.398 -17.938 -5.477 1 96.31 37 VAL B C 1
ATOM 1231 O O . VAL B 1 37 ? -8.297 -17.141 -5.18 1 96.31 37 VAL B O 1
ATOM 1234 N N . GLY B 1 38 ? -7.258 -18.344 -6.707 1 92 38 GLY B N 1
ATOM 1235 C CA . GLY B 1 38 ? -8.148 -17.953 -7.789 1 92 38 GLY B CA 1
ATOM 1236 C C . GLY B 1 38 ? -7.691 -16.688 -8.508 1 92 38 GLY B C 1
ATOM 1237 O O . GLY B 1 38 ? -8.258 -16.312 -9.531 1 92 38 GLY B O 1
ATOM 1238 N N . VAL B 1 39 ? -6.672 -16.031 -7.988 1 91.5 39 VAL B N 1
ATOM 1239 C CA . VAL B 1 39 ? -6.109 -14.859 -8.648 1 91.5 39 VAL B CA 1
ATOM 1240 C C . VAL B 1 39 ? -4.953 -15.281 -9.555 1 91.5 39 VAL B C 1
ATOM 1242 O O . VAL B 1 39 ? -4.07 -16.031 -9.133 1 91.5 39 VAL B O 1
ATOM 1245 N N . SER B 1 40 ? -5.035 -14.828 -10.742 1 90.88 40 SER B N 1
ATOM 1246 C CA . SER B 1 40 ? -3.967 -15.18 -11.672 1 90.88 40 SER B CA 1
ATOM 1247 C C . SER B 1 40 ? -2.648 -14.523 -11.273 1 90.88 40 SER B C 1
ATOM 1249 O O . SER B 1 40 ? -2.602 -13.312 -11.031 1 90.88 40 SER B O 1
ATOM 1251 N N . MET B 1 41 ? -1.615 -15.289 -11.25 1 93.44 41 MET B N 1
ATOM 1252 C CA . MET B 1 41 ? -0.285 -14.766 -10.945 1 93.44 41 MET B CA 1
ATOM 1253 C C . MET B 1 41 ? 0.163 -13.766 -12.008 1 93.44 41 MET B C 1
ATOM 1255 O O . MET B 1 41 ? 0.939 -12.852 -11.719 1 93.44 41 MET B O 1
ATOM 1259 N N . LYS B 1 42 ? -0.39 -13.891 -13.125 1 90.88 42 LYS B N 1
ATOM 1260 C CA . LYS B 1 42 ? -0.021 -13 -14.219 1 90.88 42 LYS B CA 1
ATOM 1261 C C . LYS B 1 42 ? -0.555 -11.594 -13.992 1 90.88 42 LYS B C 1
ATOM 1263 O O . LYS B 1 42 ? -0.043 -10.625 -14.562 1 90.88 42 LYS B O 1
ATOM 1268 N N . ASP B 1 43 ? -1.51 -11.555 -13.164 1 87.69 43 ASP B N 1
ATOM 1269 C CA . ASP B 1 43 ? -2.1 -10.25 -12.859 1 87.69 43 ASP B CA 1
ATOM 1270 C C . ASP B 1 43 ? -1.374 -9.578 -11.695 1 87.69 43 ASP B C 1
ATOM 1272 O O . ASP B 1 43 ? -1.54 -8.383 -11.461 1 87.69 43 ASP B O 1
ATOM 1276 N N . ILE B 1 44 ? -0.533 -10.289 -11.016 1 91.12 44 ILE B N 1
ATOM 1277 C CA . ILE B 1 44 ? 0.018 -9.789 -9.758 1 91.12 44 ILE B CA 1
ATOM 1278 C C . ILE B 1 44 ? 1.533 -9.648 -9.883 1 91.12 44 ILE B C 1
ATOM 1280 O O . ILE B 1 44 ? 2.08 -8.562 -9.641 1 91.12 44 ILE B O 1
ATOM 1284 N N . VAL B 1 45 ? 2.164 -10.641 -10.375 1 95.12 45 VAL B N 1
ATOM 1285 C CA . VAL B 1 45 ? 3.607 -10.805 -10.234 1 95.12 45 VAL B CA 1
ATOM 1286 C C . VAL B 1 45 ? 4.332 -9.742 -11.047 1 95.12 45 VAL B C 1
ATOM 1288 O O . VAL B 1 45 ? 5.254 -9.086 -10.547 1 95.12 45 VAL B O 1
ATOM 1291 N N . PRO B 1 46 ? 3.877 -9.461 -12.297 1 93.12 46 PRO B N 1
ATOM 1292 C CA . PRO B 1 46 ? 4.59 -8.43 -13.055 1 93.12 46 PRO B CA 1
ATOM 1293 C C . PRO B 1 46 ? 4.535 -7.055 -12.383 1 93.12 46 PRO B C 1
ATOM 1295 O O . PRO B 1 46 ? 5.496 -6.285 -12.469 1 93.12 46 PRO B O 1
ATOM 1298 N N . MET B 1 47 ? 3.49 -6.809 -11.719 1 88.88 47 MET B N 1
ATOM 1299 C CA . MET B 1 47 ? 3.348 -5.523 -11.047 1 88.88 47 MET B CA 1
ATOM 1300 C C . MET B 1 47 ? 4.316 -5.41 -9.875 1 88.88 47 MET B C 1
ATOM 1302 O O . MET B 1 47 ? 4.848 -4.332 -9.602 1 88.88 47 MET B O 1
ATOM 1306 N N . LEU B 1 48 ? 4.594 -6.539 -9.242 1 92.81 48 LEU B N 1
ATOM 1307 C CA . LEU B 1 48 ? 5.527 -6.547 -8.117 1 92.81 48 LEU B CA 1
ATOM 1308 C C . LEU B 1 48 ? 6.957 -6.332 -8.594 1 92.81 48 LEU B C 1
ATOM 1310 O O . LEU B 1 48 ? 7.777 -5.75 -7.879 1 92.81 48 LEU B O 1
ATOM 1314 N N . VAL B 1 49 ? 7.129 -6.777 -9.781 1 93.81 49 VAL B N 1
ATOM 1315 C CA . VAL B 1 49 ? 8.438 -6.527 -10.383 1 93.81 49 VAL B CA 1
ATOM 1316 C C . VAL B 1 49 ? 8.57 -5.043 -10.719 1 93.81 49 VAL B C 1
ATOM 1318 O O . VAL B 1 49 ? 9.594 -4.422 -10.422 1 93.81 49 VAL B O 1
ATOM 1321 N N . SER B 1 50 ? 7.508 -4.535 -11.297 1 88.5 50 SER B N 1
ATOM 1322 C CA . SER B 1 50 ? 7.523 -3.129 -11.695 1 88.5 50 SER B CA 1
ATOM 1323 C C . SER B 1 50 ? 7.691 -2.219 -10.477 1 88.5 50 SER B C 1
ATOM 1325 O O . SER B 1 50 ? 8.273 -1.136 -10.586 1 88.5 50 SER B O 1
ATOM 1327 N N . ARG B 1 51 ? 7.297 -2.742 -9.336 1 85 51 ARG B N 1
ATOM 1328 C CA . ARG B 1 51 ? 7.387 -1.96 -8.109 1 85 51 ARG B CA 1
ATOM 1329 C C . ARG B 1 51 ? 8.609 -2.361 -7.289 1 85 51 ARG B C 1
ATOM 1331 O O . ARG B 1 51 ? 8.734 -1.99 -6.121 1 85 51 ARG B O 1
ATOM 1338 N N . ARG B 1 52 ? 9.352 -3.178 -7.828 1 87.19 52 ARG B N 1
ATOM 1339 C CA . ARG B 1 52 ? 10.656 -3.553 -7.285 1 87.19 52 ARG B CA 1
ATOM 1340 C C . ARG B 1 52 ? 10.5 -4.379 -6.012 1 87.19 52 ARG B C 1
ATOM 1342 O O . ARG B 1 52 ? 11.383 -4.379 -5.156 1 87.19 52 ARG B O 1
ATOM 1349 N N . VAL B 1 53 ? 9.414 -4.992 -5.883 1 91.5 53 VAL B N 1
ATOM 1350 C CA . VAL B 1 53 ? 9.219 -5.953 -4.805 1 91.5 53 VAL B CA 1
ATOM 1351 C C . VAL B 1 53 ? 9.867 -7.285 -5.176 1 91.5 53 VAL B C 1
ATOM 1353 O O . VAL B 1 53 ? 10.516 -7.922 -4.348 1 91.5 53 VAL B O 1
ATOM 1356 N N . LEU B 1 54 ? 9.625 -7.613 -6.402 1 96.25 54 LEU B N 1
ATOM 1357 C CA . LEU B 1 54 ? 10.242 -8.812 -6.957 1 96.25 54 LEU B CA 1
ATOM 1358 C C . LEU B 1 54 ? 11.273 -8.445 -8.023 1 96.25 54 LEU B C 1
ATOM 1360 O O . LEU B 1 54 ? 11.133 -7.422 -8.703 1 96.25 54 LEU B O 1
ATOM 1364 N N . LYS B 1 55 ? 12.227 -9.227 -8.039 1 97 55 LYS B N 1
ATOM 1365 C CA . LYS B 1 55 ? 13.156 -9.164 -9.164 1 97 55 LYS B CA 1
ATOM 1366 C C . LYS B 1 55 ? 12.688 -10.047 -10.312 1 97 55 LYS B C 1
ATOM 1368 O O . LYS B 1 55 ? 11.828 -10.914 -10.133 1 97 55 LYS B O 1
ATOM 1373 N N . SER B 1 56 ? 13.305 -9.828 -11.5 1 96.94 56 SER B N 1
ATOM 1374 C CA . SER B 1 56 ? 12.906 -10.57 -12.688 1 96.94 56 SER B CA 1
ATOM 1375 C C . SER B 1 56 ? 13.102 -12.07 -12.492 1 96.94 56 SER B C 1
ATOM 1377 O O . SER B 1 56 ? 12.266 -12.867 -12.906 1 96.94 56 SER B O 1
ATOM 1379 N N . HIS B 1 57 ? 14.234 -12.391 -11.844 1 97.69 57 HIS B N 1
ATOM 1380 C CA . HIS B 1 57 ? 14.484 -13.82 -11.68 1 97.69 57 HIS B CA 1
ATOM 1381 C C . HIS B 1 57 ? 13.539 -14.43 -10.664 1 97.69 57 HIS B C 1
ATOM 1383 O O . HIS B 1 57 ? 13.203 -15.617 -10.75 1 97.69 57 HIS B O 1
ATOM 1389 N N . GLU B 1 58 ? 13.031 -13.672 -9.688 1 98.31 58 GLU B N 1
ATOM 1390 C CA . GLU B 1 58 ? 12.047 -14.133 -8.711 1 98.31 58 GLU B CA 1
ATOM 1391 C C . GLU B 1 58 ? 10.688 -14.352 -9.367 1 98.31 58 GLU B C 1
ATOM 1393 O O . GLU B 1 58 ? 9.969 -15.289 -9.023 1 98.31 58 GLU B O 1
ATOM 1398 N N . MET B 1 59 ? 10.367 -13.531 -10.289 1 98.19 59 MET B N 1
ATOM 1399 C CA . MET B 1 59 ? 9.172 -13.734 -11.109 1 98.19 59 MET B CA 1
ATOM 1400 C C . MET B 1 59 ? 9.258 -15.055 -11.875 1 98.19 59 MET B C 1
ATOM 1402 O O . MET B 1 59 ? 8.297 -15.828 -11.898 1 98.19 59 MET B O 1
ATOM 1406 N N . ASN B 1 60 ? 10.383 -15.336 -12.469 1 98.19 60 ASN B N 1
ATOM 1407 C CA . ASN B 1 60 ? 10.594 -16.578 -13.188 1 98.19 60 ASN B CA 1
ATOM 1408 C C . ASN B 1 60 ? 10.438 -17.797 -12.273 1 98.19 60 ASN B C 1
ATOM 1410 O O . ASN B 1 60 ? 9.92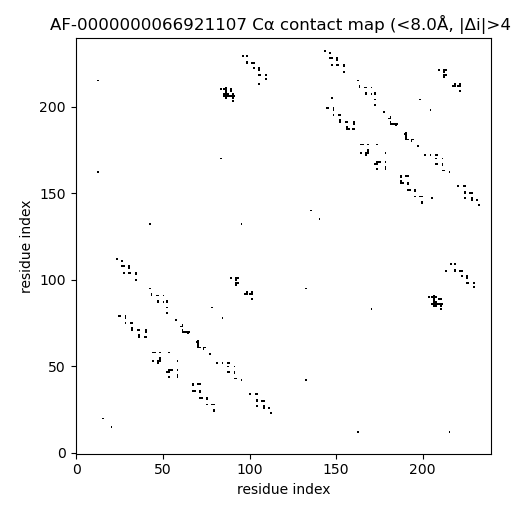2 -18.828 -12.688 1 98.19 60 ASN B O 1
ATOM 1414 N N . GLU B 1 61 ? 10.914 -17.672 -11.086 1 98.38 61 GLU B N 1
ATOM 1415 C CA . GLU B 1 61 ? 10.773 -18.734 -10.109 1 98.38 61 GLU B CA 1
ATOM 1416 C C . GLU B 1 61 ? 9.305 -19.047 -9.836 1 98.38 61 GLU B C 1
ATOM 1418 O O . GLU B 1 61 ? 8.914 -20.219 -9.773 1 98.38 61 GLU B O 1
ATOM 1423 N N . VAL B 1 62 ? 8.492 -18.062 -9.695 1 98.5 62 VAL B N 1
ATOM 1424 C CA . VAL B 1 62 ? 7.059 -18.234 -9.469 1 98.5 62 VAL B CA 1
ATOM 1425 C C . VAL B 1 62 ? 6.43 -18.922 -10.672 1 98.5 62 VAL B C 1
ATOM 1427 O O . VAL B 1 62 ? 5.684 -19.891 -10.516 1 98.5 62 VAL B O 1
ATOM 1430 N N . TYR B 1 63 ? 6.824 -18.484 -11.867 1 97.56 63 TYR B N 1
ATOM 1431 C CA . TYR B 1 63 ? 6.195 -18.969 -13.094 1 97.56 63 TYR B CA 1
ATOM 1432 C C . TYR B 1 63 ? 6.68 -20.375 -13.438 1 97.56 63 TYR B C 1
ATOM 1434 O O . TYR B 1 63 ? 6.082 -21.047 -14.266 1 97.56 63 TYR B O 1
ATOM 1442 N N . SER B 1 64 ? 7.766 -20.734 -12.898 1 98.19 64 SER B N 1
ATOM 1443 C CA . SER B 1 64 ? 8.305 -22.062 -13.172 1 98.19 64 SER B CA 1
ATOM 1444 C C . SER B 1 64 ? 7.402 -23.156 -12.602 1 98.19 64 SER B C 1
ATOM 1446 O O . SER B 1 64 ? 7.527 -24.328 -12.961 1 98.19 64 SER B O 1
ATOM 1448 N N . LYS B 1 65 ? 6.527 -22.781 -11.672 1 97.69 65 LYS B N 1
ATOM 1449 C CA . LYS B 1 65 ? 5.609 -23.75 -11.078 1 97.69 65 LYS B CA 1
ATOM 1450 C C . LYS B 1 65 ? 4.41 -24 -11.984 1 97.69 65 LYS B C 1
ATOM 1452 O O . LYS B 1 65 ? 3.916 -23.078 -12.633 1 97.69 65 LYS B O 1
ATOM 1457 N N . GLU B 1 66 ? 3.943 -25.188 -12.023 1 94.25 66 GLU B N 1
ATOM 1458 C CA . GLU B 1 66 ? 2.916 -25.594 -12.977 1 94.25 66 GLU B CA 1
ATOM 1459 C C . GLU B 1 66 ? 1.518 -25.281 -12.445 1 94.25 66 GLU B C 1
ATOM 1461 O O . GLU B 1 66 ? 0.608 -24.984 -13.219 1 94.25 66 GLU B O 1
ATOM 1466 N N . ASN B 1 67 ? 1.343 -25.359 -11.211 1 95.25 67 ASN B N 1
ATOM 1467 C CA . ASN B 1 67 ? -0.001 -25.125 -10.695 1 95.25 67 ASN B CA 1
ATOM 1468 C C . ASN B 1 67 ? -0.072 -23.844 -9.867 1 95.25 67 ASN B C 1
ATOM 1470 O O . ASN B 1 67 ? 0.929 -23.422 -9.297 1 95.25 67 ASN B O 1
ATOM 1474 N N . SER B 1 68 ? -1.2 -23.391 -9.797 1 95.25 68 SER B N 1
ATOM 1475 C CA . SER B 1 68 ? -1.453 -22.094 -9.195 1 95.25 68 SER B CA 1
ATOM 1476 C C . SER B 1 68 ? -1.11 -22.094 -7.707 1 95.25 68 SER B C 1
ATOM 1478 O O . SER B 1 68 ? -0.531 -21.125 -7.195 1 95.25 68 SER B O 1
ATOM 1480 N N . ASN B 1 69 ? -1.401 -23.203 -7.035 1 96.62 69 ASN B N 1
ATOM 1481 C CA . ASN B 1 69 ? -1.119 -23.266 -5.605 1 96.62 69 ASN B CA 1
ATOM 1482 C C . ASN B 1 69 ? 0.381 -23.219 -5.328 1 96.62 69 ASN B C 1
ATOM 1484 O O . ASN B 1 69 ? 0.821 -22.594 -4.367 1 96.62 69 ASN B O 1
ATOM 1488 N N . GLU B 1 70 ? 1.083 -23.875 -6.148 1 97.94 70 GLU B N 1
ATOM 1489 C CA . GLU B 1 70 ? 2.535 -23.844 -5.996 1 97.94 70 GLU B CA 1
ATOM 1490 C C . GLU B 1 70 ? 3.104 -22.469 -6.305 1 97.94 70 GLU B C 1
ATOM 1492 O O . GLU B 1 70 ? 4.078 -22.031 -5.684 1 97.94 70 GLU B O 1
ATOM 1497 N N . GLN B 1 71 ? 2.496 -21.812 -7.277 1 98.5 71 GLN B N 1
ATOM 1498 C CA . GLN B 1 71 ? 2.92 -20.453 -7.582 1 98.5 71 GLN B CA 1
ATOM 1499 C C . GLN B 1 71 ? 2.693 -19.516 -6.391 1 98.5 71 GLN B C 1
ATOM 1501 O O . GLN B 1 71 ? 3.564 -18.719 -6.043 1 98.5 71 GLN B O 1
ATOM 1506 N N . ILE B 1 72 ? 1.575 -19.719 -5.75 1 98.06 72 ILE B N 1
ATOM 1507 C CA . ILE B 1 72 ? 1.256 -18.906 -4.582 1 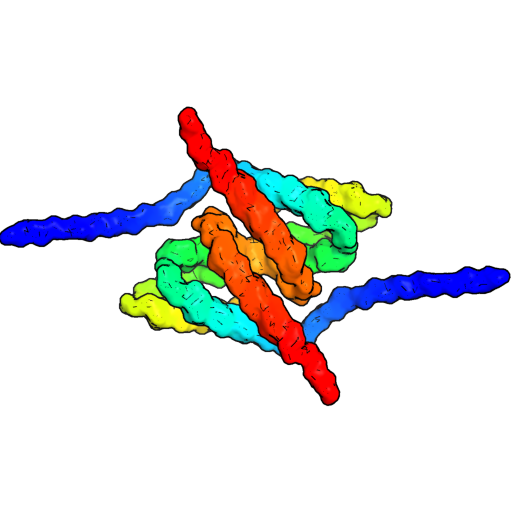98.06 72 ILE B CA 1
ATOM 1508 C C . ILE B 1 72 ? 2.258 -19.188 -3.465 1 98.06 72 ILE B C 1
ATOM 1510 O O . ILE B 1 72 ? 2.816 -18.266 -2.871 1 98.06 72 ILE B O 1
ATOM 1514 N N . GLU B 1 73 ? 2.57 -20.438 -3.254 1 98.44 73 GLU B N 1
ATOM 1515 C CA . GLU B 1 73 ? 3.51 -20.812 -2.197 1 98.44 73 GLU B CA 1
ATOM 1516 C C . GLU B 1 73 ? 4.906 -20.266 -2.484 1 98.44 73 GLU B C 1
ATOM 1518 O O . GLU B 1 73 ? 5.598 -19.812 -1.574 1 98.44 73 GLU B O 1
ATOM 1523 N N . THR B 1 74 ? 5.238 -20.312 -3.711 1 98.56 74 THR B N 1
ATOM 1524 C CA . THR B 1 74 ? 6.539 -19.781 -4.105 1 98.56 74 THR B CA 1
ATOM 1525 C C . THR B 1 74 ? 6.594 -18.266 -3.908 1 98.56 74 THR B C 1
ATOM 1527 O O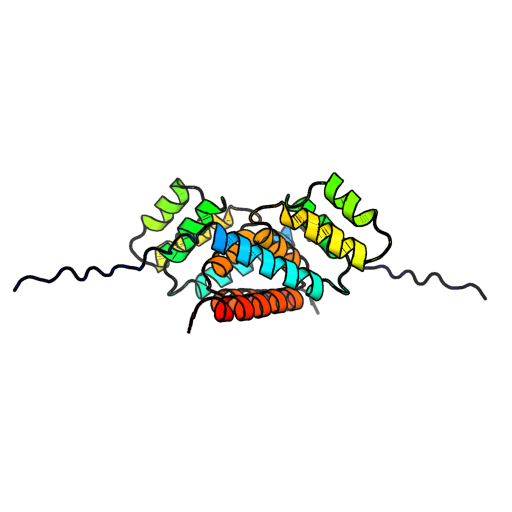 . THR B 1 74 ? 7.57 -17.75 -3.363 1 98.56 74 THR B O 1
ATOM 1530 N N . LEU B 1 75 ? 5.543 -17.594 -4.297 1 98.44 75 LEU B N 1
ATOM 1531 C CA . LEU B 1 75 ? 5.465 -16.156 -4.102 1 98.44 75 LEU B CA 1
ATOM 1532 C C . LEU B 1 75 ? 5.551 -15.805 -2.619 1 98.44 75 LEU B C 1
ATOM 1534 O O . LEU B 1 75 ? 6.32 -14.922 -2.23 1 98.44 75 LEU B O 1
ATOM 1538 N N . ILE B 1 76 ? 4.855 -16.531 -1.8 1 98.5 76 ILE B N 1
ATOM 1539 C CA . ILE B 1 76 ? 4.824 -16.297 -0.362 1 98.5 76 ILE B CA 1
ATOM 1540 C C . ILE B 1 76 ? 6.219 -16.469 0.225 1 98.5 76 ILE B C 1
ATOM 1542 O O . ILE B 1 76 ? 6.672 -15.664 1.037 1 98.5 76 ILE B O 1
ATOM 1546 N N . ASN B 1 77 ? 6.848 -17.438 -0.261 1 98.44 77 ASN B N 1
ATOM 1547 C CA . ASN B 1 77 ? 8.188 -17.703 0.242 1 98.44 77 ASN B CA 1
ATOM 1548 C C . ASN B 1 77 ? 9.164 -16.594 -0.139 1 98.44 77 ASN B C 1
ATOM 1550 O O . ASN B 1 77 ? 10.039 -16.234 0.651 1 98.44 77 ASN B O 1
ATOM 1554 N N . ILE B 1 78 ? 9.023 -16.078 -1.275 1 98.38 78 ILE B N 1
ATOM 1555 C CA . ILE B 1 78 ? 9.891 -14.984 -1.699 1 98.38 78 ILE B CA 1
ATOM 1556 C C . ILE B 1 78 ? 9.578 -13.734 -0.873 1 98.38 78 ILE B C 1
ATOM 1558 O O . ILE B 1 78 ? 10.492 -13.094 -0.347 1 98.38 78 ILE B O 1
ATOM 1562 N N . LEU B 1 79 ? 8.328 -13.484 -0.654 1 97.19 79 LEU B N 1
ATOM 1563 C CA . LEU B 1 79 ? 7.914 -12.289 0.067 1 97.19 79 LEU B CA 1
ATOM 1564 C C . LEU B 1 79 ? 8.367 -12.344 1.522 1 97.19 79 LEU B C 1
ATOM 1566 O O . LEU B 1 79 ? 8.672 -11.312 2.123 1 97.19 79 LEU B O 1
ATOM 1570 N N . LYS B 1 80 ? 8.445 -13.5 2.033 1 96 80 LYS B N 1
ATOM 1571 C CA . LYS B 1 80 ? 8.898 -13.695 3.406 1 96 80 LYS B CA 1
ATOM 1572 C C . LYS B 1 80 ? 10.281 -13.086 3.619 1 96 80 LYS B C 1
ATOM 1574 O O . LYS B 1 80 ? 10.633 -12.695 4.734 1 96 80 LYS B O 1
ATOM 1579 N N . THR B 1 81 ? 10.992 -12.977 2.525 1 95.44 81 THR B N 1
ATOM 1580 C CA . THR B 1 81 ? 12.367 -12.492 2.646 1 95.44 81 THR B CA 1
ATOM 1581 C C . THR B 1 81 ? 12.438 -10.992 2.395 1 95.44 81 THR B C 1
ATOM 1583 O O . THR B 1 81 ? 13.5 -10.383 2.521 1 95.44 81 THR B O 1
ATOM 1586 N N . LYS B 1 82 ? 11.406 -10.484 2.043 1 91.69 82 LYS B N 1
ATOM 1587 C CA . LYS B 1 82 ? 11.391 -9.055 1.713 1 91.69 82 LYS B CA 1
ATOM 1588 C C . LYS B 1 82 ? 10.805 -8.234 2.855 1 91.69 82 LYS B C 1
ATOM 1590 O O . LYS B 1 82 ? 9.906 -8.695 3.566 1 91.69 82 LYS B O 1
ATOM 1595 N N . ASN B 1 83 ? 11.328 -7.074 2.949 1 84.5 83 ASN B N 1
ATOM 1596 C CA . ASN B 1 83 ? 10.766 -6.133 3.914 1 84.5 83 ASN B CA 1
ATOM 1597 C C . ASN B 1 83 ? 9.805 -5.152 3.246 1 84.5 83 ASN B C 1
ATOM 1599 O O . ASN B 1 83 ? 9.969 -4.816 2.072 1 84.5 83 ASN B O 1
ATOM 1603 N N . HIS B 1 84 ? 8.766 -4.766 3.883 1 84.69 84 HIS B N 1
ATOM 1604 C CA . HIS B 1 84 ? 7.836 -3.703 3.508 1 84.69 84 HIS B CA 1
ATOM 1605 C C . HIS B 1 84 ? 7.176 -3.998 2.162 1 84.69 84 HIS B C 1
ATOM 1607 O O . HIS B 1 84 ? 7.016 -3.096 1.336 1 84.69 84 HIS B O 1
ATOM 1613 N N . TRP B 1 85 ? 6.984 -5.27 1.911 1 91 85 TRP B N 1
ATOM 16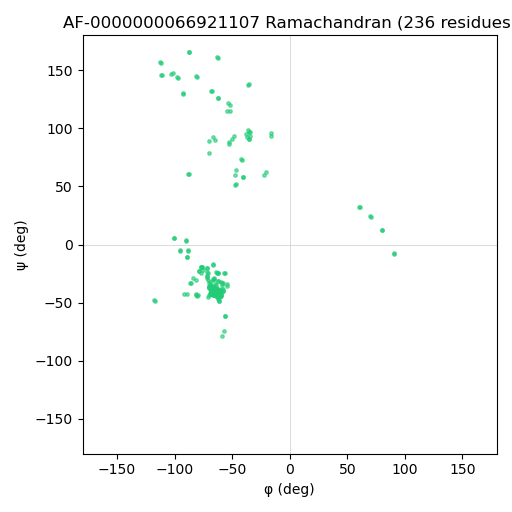14 C CA . TRP B 1 85 ? 6.418 -5.668 0.628 1 91 85 TRP B CA 1
ATOM 1615 C C . TRP B 1 85 ? 4.938 -5.309 0.552 1 91 85 TRP B C 1
ATOM 1617 O O . TRP B 1 85 ? 4.383 -5.164 -0.54 1 91 85 TRP B O 1
ATOM 1627 N N . MET B 1 86 ? 4.246 -5.172 1.646 1 91.81 86 MET B N 1
ATOM 1628 C CA . MET B 1 86 ? 2.787 -5.09 1.66 1 91.81 86 MET B CA 1
ATOM 1629 C C . MET B 1 86 ? 2.307 -3.826 0.955 1 91.81 86 MET B C 1
ATOM 1631 O O . MET B 1 86 ? 1.339 -3.865 0.193 1 91.81 86 MET B O 1
ATOM 1635 N N . GLY B 1 87 ? 2.971 -2.746 1.188 1 90.88 87 GLY B N 1
ATOM 1636 C CA . GLY B 1 87 ? 2.594 -1.485 0.567 1 90.88 87 GLY B CA 1
ATOM 1637 C C . GLY B 1 87 ? 2.547 -1.557 -0.947 1 90.88 87 GLY B C 1
ATOM 1638 O O . GLY B 1 87 ? 1.478 -1.426 -1.547 1 90.88 87 GLY B O 1
ATOM 1639 N N . PRO B 1 88 ? 3.68 -1.837 -1.457 1 90.75 88 PRO B N 1
ATOM 1640 C CA . PRO B 1 88 ? 3.707 -1.96 -2.916 1 90.75 88 PRO B CA 1
ATOM 1641 C C . PRO B 1 88 ? 2.771 -3.049 -3.436 1 90.75 88 PRO B C 1
ATOM 1643 O O . PRO B 1 88 ? 2.217 -2.922 -4.531 1 90.75 88 PRO B O 1
ATOM 1646 N N . PHE B 1 89 ? 2.6 -4.086 -2.686 1 94.12 89 PHE B N 1
ATOM 1647 C CA . PHE B 1 89 ? 1.665 -5.133 -3.072 1 94.12 89 PHE B CA 1
ATOM 1648 C C . PHE B 1 89 ? 0.246 -4.586 -3.166 1 94.12 89 PHE B C 1
ATOM 1650 O O . PHE B 1 89 ? -0.421 -4.75 -4.191 1 94.12 89 PHE B O 1
ATOM 1657 N N . ILE B 1 90 ? -0.169 -3.895 -2.193 1 92.19 90 ILE B N 1
ATOM 1658 C CA . ILE B 1 90 ? -1.506 -3.312 -2.158 1 92.19 90 ILE B CA 1
ATOM 1659 C C . ILE B 1 90 ? -1.647 -2.279 -3.275 1 92.19 90 ILE B C 1
ATOM 1661 O O . ILE B 1 90 ? -2.664 -2.248 -3.975 1 92.19 90 ILE B O 1
ATOM 1665 N N . ASP B 1 91 ? -0.636 -1.499 -3.445 1 89.12 91 ASP B N 1
ATOM 1666 C CA . ASP B 1 91 ? -0.641 -0.511 -4.52 1 89.12 91 ASP B CA 1
ATOM 1667 C C . ASP B 1 91 ? -0.842 -1.178 -5.879 1 89.12 91 ASP B C 1
ATOM 1669 O O . ASP B 1 91 ? -1.557 -0.652 -6.734 1 89.12 91 ASP B O 1
ATOM 1673 N N . SER B 1 92 ? -0.207 -2.336 -6.07 1 90.19 92 SER B N 1
ATOM 1674 C CA . SER B 1 92 ? -0.325 -3.076 -7.324 1 90.19 92 SER B CA 1
ATOM 1675 C C . SER B 1 92 ? -1.759 -3.537 -7.559 1 90.19 92 SER B C 1
ATOM 1677 O O . SER B 1 92 ? -2.268 -3.457 -8.68 1 90.19 92 SER B O 1
ATOM 1679 N N . LEU B 1 93 ? -2.373 -3.949 -6.523 1 90.06 93 LEU B N 1
ATOM 1680 C CA . LEU B 1 93 ? -3.754 -4.41 -6.625 1 90.06 93 LEU B CA 1
ATOM 1681 C C . LEU B 1 93 ? -4.695 -3.254 -6.934 1 90.06 93 LEU B C 1
ATOM 1683 O O . LEU B 1 93 ? -5.598 -3.385 -7.766 1 90.06 93 LEU B O 1
ATOM 1687 N N . ILE B 1 94 ? -4.484 -2.16 -6.34 1 87.31 94 ILE B N 1
ATOM 1688 C CA . ILE B 1 94 ? -5.309 -0.977 -6.559 1 87.31 94 ILE B CA 1
ATOM 1689 C C . ILE B 1 94 ? -5.176 -0.516 -8.008 1 87.31 94 ILE B C 1
ATOM 1691 O O . ILE B 1 94 ? -6.176 -0.245 -8.672 1 87.31 94 ILE B O 1
ATOM 1695 N N . ARG B 1 95 ? -4.012 -0.506 -8.484 1 82.38 95 ARG B N 1
ATOM 1696 C CA . ARG B 1 95 ? -3.762 -0.059 -9.852 1 82.38 95 ARG B CA 1
ATOM 1697 C C . ARG B 1 95 ? -4.402 -1.004 -10.867 1 82.38 95 ARG B C 1
ATOM 1699 O O . ARG B 1 95 ? -4.797 -0.582 -11.953 1 82.38 95 ARG B O 1
ATOM 1706 N N . ASN B 1 96 ? -4.473 -2.207 -10.398 1 84 96 ASN B N 1
ATOM 1707 C CA . ASN B 1 96 ? -5.066 -3.195 -11.289 1 84 96 ASN B CA 1
ATOM 1708 C C . ASN B 1 96 ? -6.574 -3.295 -11.094 1 84 96 ASN B C 1
ATOM 1710 O O . ASN B 1 96 ? -7.227 -4.172 -11.664 1 84 96 ASN B O 1
ATOM 1714 N N . GLY B 1 97 ? -7.047 -2.479 -10.266 1 84.06 97 GLY B N 1
ATOM 1715 C CA . GLY B 1 97 ? -8.484 -2.4 -10.078 1 84.06 97 GLY B CA 1
ATOM 1716 C C . GLY B 1 97 ? -9.023 -3.49 -9.172 1 84.06 97 GLY B C 1
ATOM 1717 O O . GLY B 1 97 ? -10.234 -3.709 -9.109 1 84.06 97 GLY B O 1
ATOM 1718 N N . GLN B 1 98 ? -8.242 -4.172 -8.5 1 89.81 98 GLN B N 1
ATOM 1719 C CA . GLN B 1 98 ? -8.688 -5.262 -7.637 1 89.81 98 GLN B CA 1
ATOM 1720 C C . GLN B 1 98 ? -9.031 -4.758 -6.238 1 89.81 98 GLN B C 1
ATOM 1722 O O . GLN B 1 98 ? -8.539 -5.289 -5.242 1 89.81 98 GLN B O 1
ATOM 1727 N N . PHE B 1 99 ? -9.953 -3.902 -6.152 1 90.38 99 PHE B N 1
ATOM 1728 C CA . PHE B 1 99 ? -10.32 -3.211 -4.922 1 90.38 99 PHE B CA 1
ATOM 1729 C C . PHE B 1 99 ? -10.977 -4.172 -3.936 1 90.38 99 PHE B C 1
ATOM 1731 O O . PHE B 1 99 ? -10.758 -4.07 -2.727 1 90.38 99 PHE B O 1
ATOM 1738 N N . ALA B 1 100 ? -11.758 -5.043 -4.453 1 92.44 100 ALA B N 1
ATOM 1739 C CA . ALA B 1 100 ? -12.438 -5.992 -3.57 1 92.44 100 ALA B CA 1
ATOM 1740 C C . ALA B 1 100 ? -11.422 -6.863 -2.828 1 92.44 100 ALA B C 1
ATOM 1742 O O . ALA B 1 100 ? -11.578 -7.117 -1.632 1 92.44 100 ALA B O 1
ATOM 1743 N N . LEU B 1 101 ? -10.453 -7.293 -3.541 1 93.81 101 LEU B N 1
ATOM 1744 C CA . LEU B 1 101 ? -9.398 -8.109 -2.932 1 93.81 101 LEU B CA 1
ATOM 1745 C C . LEU B 1 101 ? -8.641 -7.309 -1.878 1 93.81 101 LEU B C 1
ATOM 1747 O O . LEU B 1 101 ? -8.352 -7.82 -0.793 1 93.81 101 LEU B O 1
ATOM 1751 N N . VAL B 1 102 ? -8.344 -6.062 -2.16 1 94.31 102 VAL B N 1
ATOM 1752 C CA . VAL B 1 102 ? -7.641 -5.191 -1.226 1 94.31 102 VAL B CA 1
ATOM 1753 C C . VAL B 1 102 ? -8.453 -5.051 0.061 1 94.31 102 VAL B C 1
ATOM 1755 O O . VAL B 1 102 ? -7.906 -5.168 1.161 1 94.31 102 VAL B O 1
ATOM 1758 N N . ARG B 1 103 ? -9.688 -4.863 -0.062 1 93.69 103 ARG B N 1
ATOM 1759 C CA . ARG B 1 103 ? -10.555 -4.719 1.101 1 93.69 103 ARG B CA 1
ATOM 1760 C C . ARG B 1 103 ? -10.523 -5.973 1.969 1 93.69 103 ARG B C 1
ATOM 1762 O O . ARG B 1 103 ? -10.43 -5.879 3.195 1 93.69 103 ARG B O 1
ATOM 1769 N N . GLU B 1 104 ? -10.555 -7.012 1.314 1 94.62 104 GLU B N 1
ATOM 1770 C CA . GLU B 1 104 ? -10.547 -8.266 2.062 1 94.62 104 GLU B CA 1
ATOM 1771 C C . GLU B 1 104 ? -9.242 -8.438 2.834 1 94.62 104 GLU B C 1
ATOM 1773 O O . GLU B 1 104 ? -9.25 -8.859 3.992 1 94.62 104 GLU B O 1
ATOM 1778 N N . ILE B 1 105 ? -8.172 -8.133 2.227 1 94.75 105 ILE B N 1
ATOM 1779 C CA . ILE B 1 105 ? -6.855 -8.266 2.852 1 94.75 105 ILE B CA 1
ATOM 1780 C C . ILE B 1 105 ? -6.766 -7.34 4.059 1 94.75 105 ILE B C 1
ATOM 1782 O O . ILE B 1 105 ? -6.332 -7.754 5.137 1 94.75 105 ILE B O 1
ATOM 1786 N N . ILE B 1 106 ? -7.234 -6.141 3.908 1 93.12 106 ILE B N 1
ATOM 1787 C CA . ILE B 1 106 ? -7.16 -5.141 4.969 1 93.12 106 ILE B CA 1
ATOM 1788 C C . ILE B 1 106 ? -8.062 -5.551 6.129 1 93.12 106 ILE B C 1
ATOM 1790 O O . ILE B 1 106 ? -7.66 -5.461 7.293 1 93.12 106 ILE B O 1
ATOM 1794 N N . ASP B 1 107 ? -9.258 -6.039 5.82 1 93.25 107 ASP B N 1
ATOM 1795 C CA . ASP B 1 107 ? -10.188 -6.465 6.863 1 93.25 107 ASP B CA 1
ATOM 1796 C C . ASP B 1 107 ? -9.633 -7.645 7.652 1 93.25 107 ASP B C 1
ATOM 1798 O O . ASP B 1 107 ? -9.695 -7.66 8.883 1 93.25 107 ASP B O 1
ATOM 1802 N N . GLU B 1 108 ? -9.102 -8.57 6.941 1 93.69 108 GLU B N 1
ATOM 1803 C CA . GLU B 1 108 ? -8.547 -9.742 7.609 1 93.69 108 GLU B CA 1
ATOM 1804 C C . GLU B 1 108 ? -7.328 -9.375 8.453 1 93.69 108 GLU B C 1
ATOM 1806 O O . GLU B 1 108 ? -7.121 -9.93 9.531 1 93.69 108 GLU B O 1
ATOM 1811 N N . SER B 1 109 ? -6.469 -8.445 7.945 1 91.81 109 SER B N 1
ATOM 1812 C CA . SER B 1 109 ? -5.305 -7.988 8.695 1 91.81 109 SER B CA 1
ATOM 1813 C C . SER B 1 109 ? -5.719 -7.305 9.992 1 91.81 109 SER B C 1
ATOM 1815 O O . SER B 1 109 ? -5.055 -7.453 11.023 1 91.81 109 SER B O 1
ATOM 1817 N N . ASN B 1 110 ? -6.789 -6.477 9.859 1 89.56 110 ASN B N 1
ATOM 1818 C CA . ASN B 1 110 ? -7.289 -5.766 11.031 1 89.56 110 ASN B CA 1
ATOM 1819 C C . ASN B 1 110 ? -7.805 -6.727 12.094 1 89.56 110 ASN B C 1
ATOM 1821 O O . ASN B 1 110 ? -7.562 -6.527 13.289 1 89.56 110 ASN B O 1
ATOM 1825 N N . VAL B 1 111 ? -8.484 -7.742 11.75 1 89.12 111 VAL B N 1
ATOM 1826 C CA . VAL B 1 111 ? -9.047 -8.727 12.664 1 89.12 111 VAL B CA 1
ATOM 1827 C C . VAL B 1 111 ? -7.926 -9.469 13.383 1 89.12 111 VAL B C 1
ATOM 1829 O O . VAL B 1 111 ? -8.008 -9.719 14.586 1 89.12 111 VAL B O 1
ATOM 1832 N N . ASN B 1 112 ? -6.859 -9.773 12.727 1 85.19 112 ASN B N 1
ATOM 1833 C CA . ASN B 1 112 ? -5.773 -10.562 13.289 1 85.19 112 ASN B CA 1
ATOM 1834 C C . ASN B 1 112 ? -4.875 -9.719 14.195 1 85.19 112 ASN B C 1
ATOM 1836 O O . ASN B 1 112 ? -4.168 -10.258 15.047 1 85.19 112 ASN B O 1
ATOM 1840 N N . ARG B 1 113 ? -4.773 -8.445 14.117 1 77.56 113 ARG B N 1
ATOM 1841 C CA . ARG B 1 113 ? -3.998 -7.578 15 1 77.56 113 ARG B CA 1
ATOM 1842 C C . ARG B 1 113 ? -4.754 -7.305 16.297 1 77.56 113 ARG B C 1
ATOM 1844 O O . ARG B 1 113 ? -4.141 -7.129 17.344 1 77.56 113 ARG B O 1
ATOM 1851 N N . SER B 1 114 ? -6.016 -7.012 16.219 1 69.31 114 SER B N 1
ATOM 1852 C CA . SER B 1 114 ? -6.809 -6.82 17.422 1 69.31 114 SER B CA 1
ATOM 1853 C C . SER B 1 114 ? -6.789 -8.062 18.312 1 69.31 114 SER B C 1
ATOM 1855 O O . SER B 1 114 ? -6.836 -7.965 19.531 1 69.31 114 SER B O 1
ATOM 1857 N N . THR B 1 115 ? -6.715 -9.188 17.812 1 60.81 115 THR B N 1
ATOM 1858 C CA . THR B 1 115 ? -6.691 -10.422 18.594 1 60.81 115 THR B CA 1
ATOM 1859 C C . THR B 1 115 ? -5.316 -10.641 19.219 1 60.81 115 THR B C 1
ATOM 1861 O O . THR B 1 115 ? -5.188 -11.352 20.219 1 60.81 115 THR B O 1
ATOM 1864 N N . SER B 1 116 ? -4.215 -10.156 18.781 1 53.09 116 SER B N 1
ATOM 1865 C CA . SER B 1 116 ? -2.898 -10.367 19.375 1 53.09 116 SER B CA 1
ATOM 1866 C C . SER B 1 116 ? -2.668 -9.43 20.547 1 53.09 116 SER B C 1
ATOM 1868 O O . SER B 1 116 ? -1.667 -9.555 21.266 1 53.09 116 SER B O 1
ATOM 1870 N N . GLU B 1 117 ? -3.055 -8.234 20.875 1 47.47 117 GLU B N 1
ATOM 1871 C CA . GLU B 1 117 ? -2.82 -7.367 22.031 1 47.47 117 GLU B CA 1
ATOM 1872 C C . GLU B 1 117 ? -3.248 -8.047 23.328 1 47.47 117 GLU B C 1
ATOM 1874 O O . GLU B 1 117 ? -2.617 -7.855 24.375 1 47.47 117 GLU B O 1
ATOM 1879 N N . SER B 1 118 ? -4.453 -8.273 23.828 1 38.41 118 SER B N 1
ATOM 1880 C CA . SER B 1 118 ? -4.859 -8.398 25.219 1 38.41 118 SER B CA 1
ATOM 1881 C C . SER B 1 118 ? -4.332 -9.695 25.828 1 38.41 118 SER B C 1
ATOM 1883 O O . SER B 1 118 ? -4.754 -10.789 25.438 1 38.41 118 SER B O 1
ATOM 1885 N N . PRO B 1 119 ? -3.047 -9.828 26.234 1 32.62 119 PRO B N 1
ATOM 1886 C CA . PRO B 1 119 ? -3.053 -10.805 27.328 1 32.62 119 PRO B CA 1
ATOM 1887 C C . PRO B 1 119 ? -4.035 -10.438 28.438 1 32.62 119 PRO B C 1
ATOM 1889 O O . PRO B 1 119 ? -4.172 -9.266 28.781 1 32.62 119 PRO B O 1
ATOM 1892 N N . LYS B 1 120 ? -5.09 -11.281 28.859 1 24.77 120 LYS B N 1
ATOM 1893 C CA . LYS B 1 120 ? -5.781 -11.211 30.156 1 24.77 120 LYS B CA 1
ATOM 1894 C C . LYS B 1 120 ? -4.789 -11.156 31.312 1 24.77 120 LYS B C 1
ATOM 1896 O O . LYS B 1 120 ? -3.814 -11.914 31.328 1 24.77 120 LYS B O 1
#

pLDDT: mean 83.45, std 20.32, range [22.94, 98.56]

InterPro domains:
  IPR001315 CARD domain [PF00619] (35-104)
  IPR011029 Death-like domain superfamily [G3DSA:1.10.533.10] (28-119)
  IPR011029 Death-like domain superfamily [SSF47986] (32-112)

Solvent-accessible surface area (backbone atoms only — not comparable to full-atom values): 14266 Å² total; per-residue (Å²): 132,82,77,70,78,78,71,75,71,62,76,69,81,71,75,71,49,72,68,54,50,51,51,51,51,51,51,52,49,54,50,45,65,60,68,45,60,93,54,59,59,81,76,46,50,60,47,32,35,76,64,64,70,33,49,74,70,55,49,50,58,26,63,70,40,89,45,68,68,54,21,51,52,43,46,49,56,55,50,72,73,48,76,80,48,62,10,52,50,51,36,42,34,52,76,69,64,39,51,69,60,51,50,49,53,53,53,53,50,52,58,59,54,66,68,69,63,76,76,129,132,82,78,71,76,79,74,75,69,63,76,69,84,71,78,69,51,71,69,55,50,51,50,51,50,50,51,49,49,54,50,44,65,60,68,46,61,93,54,60,60,82,76,46,49,60,46,32,34,77,64,65,69,34,49,74,69,55,48,49,58,27,64,68,39,89,46,70,68,56,22,50,52,44,47,49,57,54,50,71,75,48,77,80,47,61,11,49,50,52,38,42,33,51,75,69,64,38,50,69,59,50,50,50,53,53,52,54,50,52,57,58,54,67,68,69,65,74,79,131

Nearest PDB structures (foldseek):
  6gk2-assembly1_H  TM=7.034E-01  e=5.910E-02  Homo sapiens
  8jol-assembly1_C  TM=8.372E-01  e=2.494E-01  Caenorhabditis elegans
  8jol-assembly1_B  TM=7.773E-01  e=5.979E-01  Caenorhabditis elegans
  8jo0-assembly1_K  TM=7.538E-01  e=5.124E-01  Caenorhabditis elegans
  3lqq-assembly1_B  TM=7.538E-01  e=5.124E-01  Caenorhabditis elegans

Foldseek 3Di:
DPPPPPPPCPPDPPPDDPVRQLVLLVQLLVLQLPLCVVPDCVLQVVQLCVVVVDPPVLSVVLVVDDDPNSSSVSVSVSNSPDPPSVVSRLVSCVVSVVVVSSVSSVVSSVVVVVVPPDDD/DPPPPPCPCPPDPPPDDPVRQLVLLVQLLVLQLPLCVVPDCVLQVVQCCVVVVDPPVLSVVLVVDDDDSSSSVSVSVSNSPDPPSVVSRLVSCVVSVVVVSSVSSVVSSVVVVVVPPDDD

Organism: Strongyloides stercoralis (NCBI:txid6248)